Protein AF-A0A7X3PRT2-F1 (afdb_monomer_lite)

Secondary structure (DSSP, 8-state):
-HHHHHHHHHHHHHGGG-S-EEHHHHHHHHHT-SSHHHHHHHHHHHGGGEE--SHHHHHHHHHT-SSHHHHHHHHHHHGGG-S-EEHHHHHHHHHT-SSHHHHHHHHHHHTTTEE--SHHHHHHHHHT-SSHHHHHHHHHHHGGGGGGSPPB-HHHHHHHHHT-SSHHHHHHHHHHHGGGB-S---HHHHHHHHHT-SSHHHHHHHHHHTHHHHHTS-HHHHHHHGGG--SHHHHHHHHHHHH-

Structure (mmCIF, N/CA/C/O backbone):
data_AF-A0A7X3PRT2-F1
#
_entry.id   AF-A0A7X3PRT2-F1
#
loop_
_atom_site.group_PDB
_atom_site.id
_atom_site.type_symbol
_atom_site.label_atom_id
_atom_site.label_alt_id
_atom_site.label_comp_id
_atom_site.label_asym_id
_atom_site.label_entity_id
_atom_site.label_seq_id
_atom_site.pdbx_PDB_ins_code
_atom_site.Cartn_x
_atom_site.Cartn_y
_atom_site.Cartn_z
_atom_site.occupancy
_atom_site.B_iso_or_equiv
_atom_site.auth_seq_id
_atom_site.auth_comp_id
_atom_site.auth_asym_id
_atom_site.auth_atom_id
_atom_site.pdbx_PDB_model_num
ATOM 1 N N . ASN A 1 1 ? 21.673 16.226 -26.351 1.00 51.47 1 ASN A N 1
ATOM 2 C CA . ASN A 1 1 ? 20.705 15.874 -27.421 1.00 51.47 1 ASN A CA 1
ATOM 3 C C . ASN A 1 1 ? 21.294 15.160 -28.640 1.00 51.47 1 ASN A C 1
ATOM 5 O O . ASN A 1 1 ? 20.625 14.262 -29.137 1.00 51.47 1 ASN A O 1
ATOM 9 N N . SER A 1 2 ? 22.502 15.475 -29.135 1.00 60.09 2 SER A N 1
ATOM 10 C CA . SER A 1 2 ? 23.104 14.721 -30.260 1.00 60.09 2 SER A CA 1
ATOM 11 C C . SER A 1 2 ? 23.666 13.345 -29.866 1.00 60.09 2 SER A C 1
ATOM 13 O O . SER A 1 2 ? 23.636 12.426 -30.678 1.00 60.09 2 SER A O 1
ATOM 15 N N . SER A 1 3 ? 24.131 13.179 -28.622 1.00 72.56 3 SER A N 1
ATOM 16 C CA . SER A 1 3 ? 24.695 11.919 -28.111 1.00 72.56 3 SER A CA 1
ATOM 17 C C . SER A 1 3 ? 23.651 10.812 -27.964 1.00 72.56 3 SER A C 1
ATOM 19 O O . SER A 1 3 ? 23.866 9.696 -28.425 1.00 72.56 3 SER A O 1
ATOM 21 N N . ASP A 1 4 ? 22.508 11.128 -27.356 1.00 83.44 4 ASP A N 1
ATOM 22 C CA . ASP A 1 4 ? 21.491 10.128 -27.009 1.00 83.44 4 ASP A CA 1
ATOM 23 C C . ASP A 1 4 ? 20.780 9.621 -28.265 1.00 83.44 4 ASP A C 1
ATOM 25 O O . ASP A 1 4 ? 20.596 8.420 -28.423 1.00 83.44 4 ASP A O 1
ATOM 29 N N . SER A 1 5 ? 20.506 10.520 -29.215 1.00 86.19 5 SER A N 1
ATOM 30 C CA . SER A 1 5 ? 19.930 10.170 -30.520 1.00 86.19 5 SER A CA 1
ATOM 31 C C . SER A 1 5 ? 20.842 9.229 -31.320 1.00 86.19 5 SER A C 1
ATOM 33 O O . SER A 1 5 ? 20.369 8.269 -31.919 1.00 86.19 5 SER A O 1
ATOM 35 N N . GLY A 1 6 ? 22.160 9.473 -31.312 1.00 88.31 6 GLY A N 1
ATOM 36 C CA . GLY A 1 6 ? 23.126 8.608 -31.995 1.00 88.31 6 GLY A CA 1
ATOM 37 C C . GLY A 1 6 ? 23.245 7.223 -31.353 1.00 88.31 6 GLY A C 1
ATOM 38 O O . GLY A 1 6 ? 23.297 6.219 -32.061 1.00 88.31 6 GLY A O 1
ATOM 39 N N . ARG A 1 7 ? 23.240 7.152 -30.015 1.00 89.19 7 ARG A N 1
ATOM 40 C CA . ARG A 1 7 ? 23.233 5.873 -29.286 1.00 89.19 7 ARG A CA 1
ATOM 41 C C . ARG A 1 7 ? 21.950 5.091 -29.532 1.00 89.19 7 ARG A C 1
ATOM 43 O O . ARG A 1 7 ? 22.026 3.899 -29.801 1.00 89.19 7 ARG A O 1
ATOM 50 N N . LEU A 1 8 ? 20.798 5.758 -29.498 1.00 92.44 8 LEU A N 1
ATOM 51 C CA . LEU A 1 8 ? 19.512 5.125 -29.771 1.00 92.44 8 LEU A CA 1
ATOM 52 C C . LEU A 1 8 ? 19.478 4.520 -31.179 1.00 92.44 8 LEU A C 1
ATOM 54 O O . LEU A 1 8 ? 19.174 3.341 -31.319 1.00 92.44 8 LEU A O 1
ATOM 58 N N . ALA A 1 9 ? 19.902 5.274 -32.198 1.00 92.69 9 ALA A N 1
ATOM 59 C CA . ALA A 1 9 ? 19.991 4.769 -33.568 1.00 92.69 9 ALA A CA 1
ATOM 60 C C . ALA A 1 9 ? 20.923 3.546 -33.687 1.00 92.69 9 ALA A C 1
ATOM 62 O O . ALA A 1 9 ? 20.655 2.621 -34.452 1.00 92.69 9 ALA A O 1
ATOM 63 N N . MET A 1 10 ? 22.014 3.508 -32.914 1.00 93.12 10 MET A N 1
ATOM 64 C CA . MET A 1 10 ? 22.891 2.336 -32.855 1.00 93.12 10 MET A CA 1
ATOM 65 C C . MET A 1 10 ? 22.175 1.128 -32.235 1.00 93.12 10 MET A C 1
ATOM 67 O O . MET A 1 10 ? 22.251 0.028 -32.784 1.00 93.12 10 MET A O 1
ATOM 71 N N . LEU A 1 11 ? 21.468 1.321 -31.117 1.00 94.00 11 LEU A N 1
ATOM 72 C CA . LEU A 1 11 ? 20.706 0.256 -30.463 1.00 94.00 11 LEU A CA 1
ATOM 73 C C . LEU A 1 11 ? 19.624 -0.302 -31.391 1.00 94.00 11 LEU A C 1
ATOM 75 O O . LEU A 1 11 ? 19.534 -1.516 -31.539 1.00 94.00 11 LEU A O 1
ATOM 79 N N . GLU A 1 12 ? 18.883 0.548 -32.099 1.00 92.75 12 GLU A N 1
ATOM 80 C CA . GLU A 1 12 ? 17.857 0.122 -33.062 1.00 92.75 12 GLU A CA 1
ATOM 81 C C . GLU A 1 12 ? 18.419 -0.782 -34.177 1.00 92.75 12 GLU A C 1
ATOM 83 O O . GLU A 1 12 ? 17.734 -1.686 -34.655 1.00 92.75 12 GLU A O 1
ATOM 88 N N . VAL A 1 13 ? 19.686 -0.596 -34.566 1.00 95.12 13 VAL A N 1
ATOM 89 C CA . VAL A 1 13 ? 20.368 -1.446 -35.560 1.00 95.12 13 VAL A CA 1
ATOM 90 C C . VAL A 1 13 ? 20.919 -2.740 -34.949 1.00 95.12 13 VAL A C 1
ATOM 92 O O . VAL A 1 13 ? 20.974 -3.772 -35.629 1.00 95.12 13 VAL A O 1
ATOM 95 N N . LEU A 1 14 ? 21.380 -2.693 -33.697 1.00 93.62 14 LEU A N 1
ATOM 96 C CA . LEU A 1 14 ? 22.062 -3.809 -33.041 1.00 93.62 14 LEU A CA 1
ATOM 97 C C . LEU A 1 14 ? 21.095 -4.770 -32.349 1.00 93.62 14 LEU A C 1
ATOM 99 O O . LEU A 1 14 ? 21.227 -5.977 -32.542 1.00 93.62 14 LEU A O 1
ATOM 103 N N . VAL A 1 15 ? 20.113 -4.265 -31.598 1.00 94.50 15 VAL A N 1
ATOM 104 C CA . VAL A 1 15 ? 19.188 -5.072 -30.785 1.00 94.50 15 VAL A CA 1
ATOM 105 C C . VAL A 1 15 ? 18.486 -6.172 -31.593 1.00 94.50 15 VAL A C 1
ATOM 107 O O . VAL A 1 15 ? 18.480 -7.313 -31.127 1.00 94.50 15 VAL A O 1
ATOM 110 N N . PRO A 1 16 ? 17.990 -5.942 -32.829 1.00 94.56 16 PRO A N 1
ATOM 111 C CA . PRO A 1 16 ? 17.370 -7.009 -33.620 1.00 94.56 16 PRO A CA 1
ATOM 112 C C . PRO A 1 16 ? 18.299 -8.196 -33.921 1.00 94.56 16 PRO A C 1
ATOM 114 O O . PRO A 1 16 ? 17.820 -9.293 -34.202 1.00 94.56 16 PRO A O 1
ATOM 117 N N . LYS A 1 17 ? 19.621 -7.989 -33.868 1.00 95.12 17 LYS A N 1
ATOM 118 C CA . LYS A 1 17 ? 20.651 -9.009 -34.121 1.00 95.12 17 LYS A CA 1
ATOM 119 C C . LYS A 1 17 ? 21.118 -9.713 -32.846 1.00 95.12 17 LYS A C 1
ATOM 121 O O . LYS A 1 17 ? 21.846 -10.699 -32.941 1.00 95.12 17 LYS A O 1
ATOM 126 N N . LEU A 1 18 ? 20.738 -9.211 -31.671 1.00 92.88 18 LEU A N 1
ATOM 127 C CA . LEU A 1 18 ? 21.101 -9.804 -30.390 1.00 92.88 18 LEU A CA 1
ATOM 128 C C . LEU A 1 18 ? 20.153 -10.953 -30.036 1.00 92.88 18 LEU A C 1
ATOM 130 O O . LEU A 1 18 ? 18.965 -10.952 -30.374 1.00 92.88 18 LEU A O 1
ATOM 134 N N . TYR A 1 19 ? 20.695 -11.950 -29.340 1.00 91.81 19 TYR A N 1
ATOM 135 C CA . TYR A 1 19 ? 19.899 -13.036 -28.775 1.00 91.81 19 TYR A CA 1
ATOM 136 C C . TYR A 1 19 ? 19.195 -12.589 -27.487 1.00 91.81 19 TYR A C 1
ATOM 138 O O . TYR A 1 19 ? 17.986 -12.762 -27.371 1.00 91.81 19 TYR A O 1
ATOM 146 N N . ARG A 1 20 ? 19.949 -11.975 -26.565 1.00 93.75 20 ARG A N 1
ATOM 147 C CA . ARG A 1 20 ? 19.519 -11.545 -25.227 1.00 93.75 20 ARG A CA 1
ATOM 148 C C . ARG A 1 20 ? 20.357 -10.348 -24.762 1.00 93.75 20 ARG A C 1
ATOM 150 O O . ARG A 1 20 ? 21.508 -10.216 -25.183 1.00 93.75 20 ARG A O 1
ATOM 157 N N . ILE A 1 21 ? 19.791 -9.526 -23.882 1.00 93.31 21 ILE A N 1
ATOM 158 C CA . ILE A 1 21 ? 20.445 -8.448 -23.134 1.00 93.31 21 ILE A CA 1
ATOM 159 C C . ILE A 1 21 ? 20.130 -8.657 -21.650 1.00 93.31 21 ILE A C 1
ATOM 161 O O . ILE A 1 21 ? 18.966 -8.760 -21.273 1.00 93.31 21 ILE A O 1
ATOM 165 N N . GLU A 1 22 ? 21.164 -8.771 -20.818 1.00 91.44 22 GLU A N 1
ATOM 166 C CA . GLU A 1 22 ? 21.003 -8.872 -19.360 1.00 91.44 22 GLU A CA 1
ATOM 167 C C . GLU A 1 22 ? 20.585 -7.520 -18.763 1.00 91.44 22 GLU A C 1
ATOM 169 O O . GLU A 1 22 ? 20.978 -6.472 -19.285 1.00 91.44 22 GLU A O 1
ATOM 174 N N . GLY A 1 23 ? 19.824 -7.535 -17.662 1.00 90.31 23 GLY A N 1
ATOM 175 C CA . GLY A 1 23 ? 19.376 -6.318 -16.975 1.00 90.31 23 GLY A CA 1
ATOM 176 C C . GLY A 1 23 ? 20.524 -5.381 -16.586 1.00 90.31 23 GLY A C 1
ATOM 177 O O . GLY A 1 23 ? 20.438 -4.177 -16.816 1.00 90.31 23 GLY A O 1
ATOM 178 N N . SER A 1 24 ? 21.649 -5.932 -16.120 1.00 91.69 24 SER A N 1
ATOM 179 C CA . SER A 1 24 ? 22.875 -5.177 -15.811 1.00 91.69 24 SER A CA 1
ATOM 180 C C . SER A 1 24 ? 23.439 -4.414 -17.017 1.00 91.69 24 SER A C 1
ATOM 182 O O . SER A 1 24 ? 23.803 -3.248 -16.902 1.00 91.69 24 SER A O 1
ATOM 184 N N . VAL A 1 25 ? 23.450 -5.031 -18.201 1.00 92.88 25 VAL A N 1
ATOM 185 C CA . VAL A 1 25 ? 23.912 -4.383 -19.441 1.00 92.88 25 VAL A CA 1
ATOM 186 C C . VAL A 1 25 ? 22.935 -3.291 -19.876 1.00 92.88 25 VAL A C 1
ATOM 188 O O . VAL A 1 25 ? 23.352 -2.232 -20.346 1.00 92.88 25 VAL A O 1
ATOM 191 N N . ALA A 1 26 ? 21.629 -3.522 -19.723 1.00 93.31 26 ALA A N 1
ATOM 192 C CA . ALA A 1 26 ? 20.626 -2.498 -20.001 1.00 93.31 26 ALA A CA 1
ATOM 193 C C . ALA A 1 26 ? 20.779 -1.288 -19.064 1.00 93.31 26 ALA A C 1
ATOM 195 O O . ALA A 1 26 ? 20.714 -0.151 -19.533 1.00 93.31 26 ALA A O 1
ATOM 196 N N . LEU A 1 27 ? 21.050 -1.532 -17.779 1.00 94.25 27 LEU A N 1
ATOM 197 C CA . LEU A 1 27 ? 21.320 -0.501 -16.781 1.00 94.25 27 LEU A CA 1
ATOM 198 C C . LEU A 1 27 ? 22.519 0.366 -17.185 1.00 94.25 27 LEU A C 1
ATOM 200 O O . LEU A 1 27 ? 22.366 1.578 -17.335 1.00 94.25 27 LEU A O 1
ATOM 204 N N . GLU A 1 28 ? 23.664 -0.258 -17.477 1.00 93.00 28 GLU A N 1
ATOM 205 C CA . GLU A 1 28 ? 24.873 0.445 -17.929 1.00 93.00 28 GLU A CA 1
ATOM 206 C C . GLU A 1 28 ? 24.609 1.317 -19.167 1.00 93.00 28 GLU A C 1
ATOM 208 O O . GLU A 1 28 ? 25.079 2.453 -19.258 1.00 93.00 28 GLU A O 1
ATOM 213 N N . LEU A 1 29 ? 23.829 0.817 -20.132 1.00 92.38 29 LEU A N 1
ATOM 214 C CA . LEU A 1 29 ? 23.476 1.579 -21.331 1.00 92.38 29 LEU A CA 1
ATOM 215 C C . LEU A 1 29 ? 22.619 2.805 -21.001 1.00 92.38 29 LEU A C 1
ATOM 217 O O . LEU A 1 29 ? 22.877 3.890 -21.535 1.00 92.38 29 LEU A O 1
ATOM 221 N N . MET A 1 30 ? 21.625 2.660 -20.125 1.00 92.69 30 MET A N 1
ATOM 222 C CA . MET A 1 30 ? 20.746 3.762 -19.729 1.00 92.69 30 MET A CA 1
ATOM 223 C C . MET A 1 30 ? 21.481 4.839 -18.928 1.00 92.69 30 MET A C 1
ATOM 225 O O . MET A 1 30 ? 21.221 6.025 -19.135 1.00 92.69 30 MET A O 1
ATOM 229 N N . GLU A 1 31 ? 22.447 4.474 -18.086 1.00 92.25 31 GLU A N 1
ATOM 230 C CA . GLU A 1 31 ? 23.282 5.437 -17.353 1.00 92.25 31 GLU A CA 1
ATOM 231 C C . GLU A 1 31 ? 24.073 6.371 -18.287 1.00 92.25 31 GLU A C 1
ATOM 233 O O . GLU A 1 31 ? 24.439 7.484 -17.907 1.00 92.25 31 GLU A O 1
ATOM 238 N N . THR A 1 32 ? 24.284 5.979 -19.551 1.00 91.12 32 THR A N 1
ATOM 239 C CA . THR A 1 32 ? 24.936 6.844 -20.547 1.00 91.12 32 THR A CA 1
ATOM 240 C C . THR A 1 32 ? 24.042 7.964 -21.094 1.00 91.12 32 THR A C 1
ATOM 242 O O . THR A 1 32 ? 24.557 8.902 -21.723 1.00 91.12 32 THR A O 1
ATOM 245 N N . ALA A 1 33 ? 22.720 7.872 -20.912 1.00 90.38 33 ALA A N 1
ATOM 246 C CA . ALA A 1 33 ? 21.766 8.877 -21.367 1.00 90.38 33 ALA A CA 1
ATOM 247 C C . ALA A 1 33 ? 21.662 10.037 -20.369 1.00 90.38 33 ALA A C 1
ATOM 249 O O . ALA A 1 33 ? 21.625 9.848 -19.154 1.00 90.38 33 ALA A O 1
ATOM 250 N N . GLY A 1 34 ? 21.583 11.265 -20.888 1.00 87.94 34 GLY A N 1
ATOM 251 C CA . GLY A 1 34 ? 21.608 12.472 -20.054 1.00 87.94 34 GLY A CA 1
ATOM 252 C C . GLY A 1 34 ? 20.264 12.837 -19.418 1.00 87.94 34 GLY A C 1
ATOM 253 O O . GLY A 1 34 ? 20.221 13.672 -18.515 1.00 87.94 34 GLY A O 1
ATOM 254 N N . HIS A 1 35 ? 19.165 12.245 -19.891 1.00 91.75 35 HIS A N 1
ATOM 255 C CA . HIS A 1 35 ? 17.804 12.624 -19.512 1.00 91.75 35 HIS A CA 1
ATOM 256 C C . HIS A 1 35 ? 16.875 11.411 -19.419 1.00 91.75 35 HIS A C 1
ATOM 258 O O . HIS A 1 35 ? 17.046 10.442 -20.161 1.00 91.75 35 HIS A O 1
ATOM 264 N N . ASP A 1 36 ? 15.831 11.525 -18.591 1.00 95.12 36 ASP A N 1
ATOM 265 C CA . ASP A 1 36 ? 14.816 10.480 -18.391 1.00 95.12 36 ASP A CA 1
ATOM 266 C C . ASP A 1 36 ? 14.170 10.021 -19.710 1.00 95.12 36 ASP A C 1
ATOM 268 O O . ASP A 1 36 ? 13.962 8.832 -19.935 1.00 95.12 36 ASP A O 1
ATOM 272 N N . SER A 1 37 ? 13.903 10.950 -20.635 1.00 94.38 37 SER A N 1
ATOM 273 C CA . SER A 1 37 ? 13.333 10.621 -21.949 1.00 94.38 37 SER A CA 1
ATOM 274 C C . SER A 1 37 ? 14.292 9.821 -22.836 1.00 94.38 37 SER A C 1
ATOM 276 O O . SER A 1 37 ? 13.846 8.964 -23.598 1.00 94.38 37 SER A O 1
ATOM 278 N N . GLY A 1 38 ? 15.599 10.071 -22.724 1.00 94.69 38 GLY A N 1
ATOM 279 C CA . GLY A 1 38 ? 16.636 9.306 -23.412 1.00 94.69 38 GLY A CA 1
ATOM 280 C C . GLY A 1 38 ? 16.736 7.887 -22.858 1.00 94.69 38 GLY A C 1
ATOM 281 O O . GLY A 1 38 ? 16.712 6.934 -23.635 1.00 94.69 38 GLY A O 1
ATOM 282 N N . ARG A 1 39 ? 16.743 7.744 -21.526 1.00 95.50 39 ARG A N 1
ATOM 283 C CA . ARG A 1 39 ? 16.688 6.441 -20.841 1.00 95.50 39 ARG A CA 1
ATOM 284 C C . ARG A 1 39 ? 15.448 5.646 -21.231 1.00 95.50 39 ARG A C 1
ATOM 286 O O . ARG A 1 39 ? 15.557 4.482 -21.597 1.00 95.50 39 ARG A O 1
ATOM 293 N N . LEU A 1 40 ? 14.290 6.305 -21.289 1.00 95.94 40 LEU A N 1
ATOM 294 C CA . LEU A 1 40 ? 13.041 5.694 -21.743 1.00 95.94 40 LEU A CA 1
ATOM 295 C C . LEU A 1 40 ? 13.070 5.222 -23.188 1.00 95.94 40 LEU A C 1
ATOM 297 O O . LEU A 1 40 ? 12.587 4.128 -23.481 1.00 95.94 40 LEU A O 1
ATOM 301 N N . ALA A 1 41 ? 13.635 6.016 -24.093 1.00 95.38 41 ALA A N 1
ATOM 302 C CA . ALA A 1 41 ? 13.786 5.596 -25.477 1.00 95.38 41 ALA A CA 1
ATOM 303 C C . ALA A 1 41 ? 14.728 4.385 -25.594 1.00 95.38 41 ALA A C 1
ATOM 305 O O . ALA A 1 41 ? 14.416 3.439 -26.314 1.00 95.38 41 ALA A O 1
ATOM 306 N N . MET A 1 42 ? 15.835 4.384 -24.843 1.00 96.00 42 MET A N 1
ATOM 307 C CA . MET A 1 42 ? 16.768 3.257 -24.804 1.00 96.00 42 MET A CA 1
ATOM 308 C C . MET A 1 42 ? 16.112 1.993 -24.253 1.00 96.00 42 MET A C 1
ATOM 310 O O . MET A 1 42 ? 16.184 0.962 -24.914 1.00 96.00 42 MET A O 1
ATOM 314 N N . LEU A 1 43 ? 15.415 2.064 -23.114 1.00 96.12 43 LEU A N 1
ATOM 315 C CA . LEU A 1 43 ? 14.718 0.908 -22.550 1.00 96.12 43 LEU A CA 1
ATOM 316 C C . LEU A 1 43 ? 13.750 0.294 -23.563 1.00 96.12 43 LEU A C 1
ATOM 318 O O . LEU A 1 43 ? 13.784 -0.909 -23.794 1.00 96.12 43 LEU A O 1
ATOM 322 N N . LYS A 1 44 ? 12.927 1.120 -24.221 1.00 95.69 44 LYS A N 1
ATOM 323 C CA . LYS A 1 44 ? 11.982 0.651 -25.246 1.00 95.69 44 LYS A CA 1
ATOM 324 C C . LYS A 1 44 ? 12.680 -0.043 -26.414 1.00 95.69 44 LYS A C 1
ATOM 326 O O . LYS A 1 44 ? 12.155 -1.025 -26.931 1.00 95.69 44 LYS A O 1
ATOM 331 N N . ALA A 1 45 ? 13.848 0.449 -26.824 1.00 95.88 45 ALA A N 1
ATOM 332 C CA . ALA A 1 45 ? 14.642 -0.193 -27.865 1.00 95.88 45 ALA A CA 1
ATOM 333 C C . ALA A 1 45 ? 15.228 -1.538 -27.402 1.00 95.88 45 ALA A C 1
ATOM 335 O O . ALA A 1 45 ? 15.330 -2.453 -28.212 1.00 95.88 45 ALA A O 1
ATOM 336 N N . LEU A 1 46 ? 15.598 -1.665 -26.123 1.00 95.31 46 LEU A N 1
ATOM 337 C CA . LEU A 1 46 ? 16.193 -2.871 -25.534 1.00 95.31 46 LEU A CA 1
ATOM 338 C C . LEU A 1 46 ? 15.153 -3.941 -25.167 1.00 95.31 46 LEU A C 1
ATOM 340 O O . LEU A 1 46 ? 15.470 -5.129 -25.234 1.00 95.31 46 LEU A O 1
ATOM 344 N N . LEU A 1 47 ? 13.925 -3.530 -24.829 1.00 94.50 47 LEU A N 1
ATOM 345 C CA . LEU A 1 47 ? 12.846 -4.374 -24.302 1.00 94.50 47 LEU A CA 1
ATOM 346 C C . LEU A 1 47 ? 12.647 -5.700 -25.061 1.00 94.50 47 LEU A C 1
ATOM 348 O O . LEU A 1 47 ? 12.597 -6.730 -24.401 1.00 94.50 47 LEU A O 1
ATOM 352 N N . PRO A 1 48 ? 12.649 -5.756 -26.414 1.00 94.06 48 PRO A N 1
ATOM 353 C CA . PRO A 1 48 ? 12.414 -7.010 -27.142 1.00 94.06 48 PRO A CA 1
ATOM 354 C C . PRO A 1 48 ? 13.460 -8.110 -26.907 1.00 94.06 48 PRO A C 1
ATOM 356 O O . PRO A 1 48 ? 13.272 -9.241 -27.358 1.00 94.06 48 PRO A O 1
ATOM 359 N N . LYS A 1 49 ? 14.605 -7.764 -26.311 1.00 95.12 49 LYS A N 1
ATOM 360 C CA . LYS A 1 49 ? 15.712 -8.676 -25.995 1.00 95.12 49 LYS A CA 1
ATOM 361 C C . LYS A 1 49 ? 16.096 -8.639 -24.520 1.00 95.12 49 LYS A C 1
ATOM 363 O O . LYS A 1 49 ? 17.050 -9.325 -24.153 1.00 95.12 49 LYS A O 1
ATOM 368 N N . LEU A 1 50 ? 15.417 -7.824 -23.716 1.00 93.38 50 LEU A N 1
ATOM 369 C CA . LEU A 1 50 ? 15.706 -7.662 -22.302 1.00 93.38 50 LEU A CA 1
ATOM 370 C C . LEU A 1 50 ? 15.284 -8.925 -21.555 1.00 93.38 50 LEU A C 1
ATOM 372 O O . LEU A 1 50 ? 14.200 -9.453 -21.774 1.00 93.38 50 LEU A O 1
ATOM 376 N N . ASP A 1 51 ? 16.152 -9.404 -20.679 1.0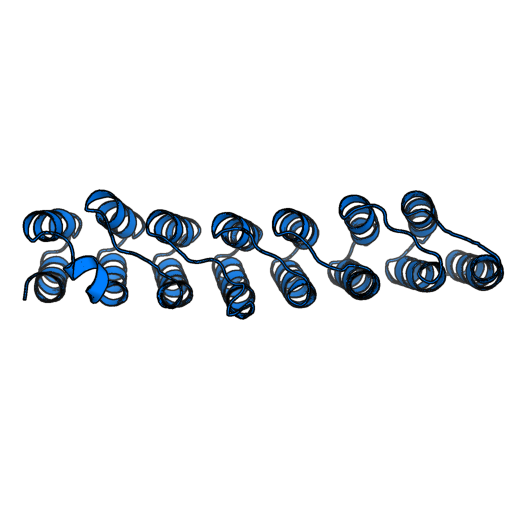0 90.25 51 ASP A N 1
ATOM 377 C CA . ASP A 1 51 ? 15.876 -10.550 -19.826 1.00 90.25 51 ASP A CA 1
ATOM 378 C C . ASP A 1 51 ? 16.197 -10.159 -18.386 1.00 90.25 51 ASP A C 1
ATOM 380 O O . ASP A 1 51 ? 17.371 -10.110 -17.993 1.00 90.25 51 ASP A O 1
ATOM 384 N N . LEU A 1 52 ? 15.123 -9.818 -17.669 1.00 84.88 52 LEU A N 1
ATOM 385 C CA . LEU A 1 52 ? 15.112 -9.446 -16.259 1.00 84.88 52 LEU A CA 1
ATOM 386 C C . LEU A 1 52 ? 15.090 -10.706 -15.401 1.00 84.88 52 LEU A C 1
ATOM 388 O O . LEU A 1 52 ? 14.207 -11.552 -15.552 1.00 84.88 52 LEU A O 1
ATOM 392 N N . ARG A 1 53 ? 16.062 -10.831 -14.499 1.00 76.31 53 ARG A N 1
ATOM 393 C CA . ARG A 1 53 ? 16.209 -12.024 -13.654 1.00 76.31 53 ARG A CA 1
ATOM 394 C C . ARG A 1 53 ? 15.426 -11.942 -12.352 1.00 76.31 53 ARG A C 1
ATOM 396 O O . ARG A 1 53 ? 15.028 -12.982 -11.829 1.00 76.31 53 ARG A O 1
ATOM 403 N N . ASP A 1 54 ? 15.217 -10.735 -11.838 1.00 74.31 54 ASP A N 1
ATOM 404 C CA . ASP A 1 54 ? 14.541 -10.487 -10.570 1.00 74.31 54 ASP A CA 1
ATOM 405 C C . ASP A 1 54 ? 13.949 -9.065 -10.494 1.00 74.31 54 ASP A C 1
ATOM 407 O O . ASP A 1 54 ? 14.090 -8.240 -11.402 1.00 74.31 54 ASP A O 1
ATOM 411 N N . ALA A 1 55 ? 13.230 -8.795 -9.401 1.00 78.25 55 ALA A N 1
ATOM 412 C CA . ALA A 1 55 ? 12.626 -7.494 -9.131 1.00 78.25 55 ALA A CA 1
ATOM 413 C C . ALA A 1 55 ? 13.661 -6.407 -8.774 1.00 78.25 55 ALA A C 1
ATOM 415 O O . ALA A 1 55 ? 13.364 -5.225 -8.942 1.00 78.25 55 ALA A O 1
ATOM 416 N N . ASP A 1 56 ? 14.860 -6.777 -8.311 1.00 85.44 56 ASP A N 1
ATOM 417 C CA . ASP A 1 56 ? 15.911 -5.817 -7.959 1.00 85.44 56 ASP A CA 1
ATOM 418 C C . ASP A 1 56 ? 16.573 -5.246 -9.233 1.00 85.44 56 ASP A C 1
ATOM 420 O O . ASP A 1 56 ? 16.850 -4.048 -9.298 1.00 85.44 56 ASP A O 1
ATOM 424 N N . GLU A 1 57 ? 16.735 -6.045 -10.296 1.00 87.50 57 GLU A N 1
ATOM 425 C CA . GLU A 1 57 ? 17.134 -5.555 -11.623 1.00 87.50 57 GLU A CA 1
ATOM 426 C C . GLU A 1 57 ? 16.100 -4.563 -12.178 1.00 87.50 57 GLU A C 1
ATOM 428 O O . GLU A 1 57 ? 16.468 -3.503 -12.685 1.00 87.50 57 GLU A O 1
ATOM 433 N N . MET A 1 58 ? 14.802 -4.863 -12.052 1.00 88.62 58 MET A N 1
ATOM 434 C CA . MET A 1 58 ? 13.736 -3.939 -12.462 1.00 88.62 58 MET A CA 1
ATOM 435 C C . MET A 1 58 ? 13.803 -2.624 -11.676 1.00 88.62 58 MET A C 1
ATOM 437 O O . MET A 1 58 ? 13.730 -1.545 -12.269 1.00 88.62 58 MET A O 1
ATOM 441 N N . LEU A 1 59 ? 13.959 -2.714 -10.354 1.00 94.19 59 LEU A N 1
ATOM 442 C CA . LEU A 1 59 ? 14.086 -1.561 -9.471 1.00 94.19 59 LEU A CA 1
ATOM 443 C C . LEU A 1 59 ? 15.257 -0.669 -9.896 1.00 94.19 59 LEU A C 1
ATOM 445 O O . LEU A 1 59 ? 15.063 0.529 -10.096 1.00 94.19 59 LEU A O 1
ATOM 449 N N . ALA A 1 60 ? 16.432 -1.256 -10.139 1.00 94.19 60 ALA A N 1
ATOM 450 C CA . ALA A 1 60 ? 17.612 -0.518 -10.577 1.00 94.19 60 ALA A CA 1
ATOM 451 C C . ALA A 1 60 ? 17.371 0.238 -11.896 1.00 94.19 60 ALA A C 1
ATOM 453 O O . ALA A 1 60 ? 17.775 1.393 -12.031 1.00 94.19 60 ALA A O 1
ATOM 454 N N . LEU A 1 61 ? 16.663 -0.369 -12.860 1.00 95.12 61 LEU A N 1
ATOM 455 C CA . LEU A 1 61 ? 16.292 0.307 -14.109 1.00 95.12 61 LEU A CA 1
ATOM 456 C C . LEU A 1 61 ? 15.364 1.504 -13.854 1.00 95.12 61 LEU A C 1
ATOM 458 O O . LEU A 1 61 ? 15.572 2.570 -14.437 1.00 95.12 61 LEU A O 1
ATOM 462 N N . VAL A 1 62 ? 14.361 1.352 -12.983 1.00 96.69 62 VAL A N 1
ATOM 463 C CA . VAL A 1 62 ? 13.428 2.431 -12.618 1.00 96.69 62 VAL A CA 1
ATOM 464 C C . VAL A 1 62 ? 14.167 3.586 -11.936 1.00 96.69 62 VAL A C 1
ATOM 466 O O . VAL A 1 62 ? 13.962 4.745 -12.305 1.00 96.69 62 VAL A O 1
ATOM 469 N N . GLU A 1 63 ? 15.064 3.283 -10.998 1.00 96.12 63 GLU A N 1
ATOM 470 C CA . GLU A 1 63 ? 15.819 4.263 -10.207 1.00 96.12 63 GLU A CA 1
ATOM 471 C C . GLU A 1 63 ? 16.769 5.141 -11.028 1.00 96.12 63 GLU A C 1
ATOM 473 O O . GLU A 1 63 ? 17.108 6.244 -10.591 1.00 96.12 63 GLU A O 1
ATOM 478 N N . THR A 1 64 ? 17.146 4.720 -12.242 1.00 95.44 64 THR A N 1
ATOM 479 C CA . THR A 1 64 ? 17.976 5.545 -13.137 1.00 95.44 64 THR A CA 1
ATOM 480 C C . THR A 1 64 ? 17.339 6.886 -13.504 1.00 95.44 64 THR A C 1
ATOM 482 O O . THR A 1 64 ? 18.045 7.830 -13.875 1.00 95.44 64 THR A O 1
ATOM 485 N N . ASN A 1 65 ? 16.011 6.992 -13.417 1.00 96.19 65 ASN A N 1
ATOM 486 C CA . ASN A 1 65 ? 15.298 8.235 -13.668 1.00 96.19 65 ASN A CA 1
ATOM 487 C C . ASN A 1 65 ? 15.238 9.112 -12.420 1.00 96.19 65 ASN A C 1
ATOM 489 O O . ASN A 1 65 ? 15.016 8.645 -11.303 1.00 96.19 65 ASN A O 1
ATOM 493 N N . SER A 1 66 ? 15.418 10.417 -12.622 1.00 94.12 66 SER A N 1
ATOM 494 C CA . SER A 1 66 ? 15.461 11.379 -11.519 1.00 94.12 66 SER A CA 1
ATOM 495 C C . SER A 1 66 ? 14.095 11.962 -11.175 1.00 94.12 66 SER A C 1
ATOM 497 O O . SER A 1 66 ? 13.899 12.410 -10.047 1.00 94.12 66 SER A O 1
ATOM 499 N N . SER A 1 67 ? 13.153 11.976 -12.122 1.00 97.38 67 SER A N 1
ATOM 500 C CA . SER A 1 67 ? 11.792 12.462 -11.888 1.00 97.38 67 SER A CA 1
ATOM 501 C C . SER A 1 67 ? 10.812 11.325 -11.600 1.00 97.38 67 SER A C 1
ATOM 503 O O . SER A 1 67 ? 10.892 10.260 -12.210 1.00 97.38 67 SER A O 1
ATOM 505 N N . ASP A 1 68 ? 9.823 11.575 -10.737 1.00 98.06 68 ASP A N 1
ATOM 506 C CA . ASP A 1 68 ? 8.751 10.609 -10.444 1.00 98.06 68 ASP A CA 1
ATOM 507 C C . ASP A 1 68 ? 7.984 10.199 -11.712 1.00 98.06 68 ASP A C 1
ATOM 509 O O . ASP A 1 68 ? 7.639 9.032 -11.880 1.00 98.06 68 ASP A O 1
ATOM 513 N N . SER A 1 69 ? 7.764 11.130 -12.649 1.00 98.00 69 SER A N 1
ATOM 514 C CA . SER A 1 69 ? 7.132 10.826 -13.940 1.00 98.00 69 SER A CA 1
ATOM 515 C C . SER A 1 69 ? 8.022 9.963 -14.836 1.00 98.00 69 SER A C 1
ATOM 517 O O . SER A 1 69 ? 7.519 9.074 -15.520 1.00 98.00 69 SER A O 1
ATOM 519 N N . GLY A 1 70 ? 9.337 10.187 -14.820 1.00 97.69 70 GLY A N 1
ATOM 520 C CA . GLY A 1 70 ? 10.305 9.332 -15.496 1.00 97.69 70 GLY A CA 1
ATOM 521 C C . GLY A 1 70 ? 10.329 7.922 -14.908 1.00 97.69 70 GLY A C 1
ATOM 522 O O . GLY A 1 70 ? 10.294 6.949 -15.661 1.00 97.69 70 GLY A O 1
ATOM 523 N N . ARG A 1 71 ? 10.359 7.793 -13.578 1.00 98.19 71 ARG A N 1
ATOM 524 C CA . ARG A 1 71 ? 10.327 6.496 -12.882 1.00 98.19 71 ARG A CA 1
ATOM 525 C C . ARG A 1 71 ? 9.034 5.736 -13.171 1.00 98.19 71 ARG A C 1
ATOM 527 O O . ARG A 1 71 ? 9.083 4.571 -13.551 1.00 98.19 71 ARG A O 1
ATOM 534 N N . LEU A 1 72 ? 7.887 6.415 -13.100 1.00 98.38 72 LEU A N 1
ATOM 535 C CA . LEU A 1 72 ? 6.597 5.830 -13.466 1.00 98.38 72 LEU A CA 1
ATOM 536 C C . LEU A 1 72 ? 6.590 5.336 -14.920 1.00 98.38 72 LEU A C 1
ATOM 538 O O . LEU A 1 72 ? 6.167 4.216 -15.180 1.00 98.38 72 LEU A O 1
ATOM 542 N N . ALA A 1 73 ? 7.124 6.121 -15.860 1.00 98.12 73 ALA A N 1
ATOM 543 C CA . ALA A 1 73 ? 7.193 5.713 -17.262 1.00 98.12 73 ALA A CA 1
ATOM 544 C C . ALA A 1 73 ? 8.116 4.500 -17.500 1.00 98.12 73 ALA A C 1
ATOM 546 O O . ALA A 1 73 ? 7.858 3.721 -18.417 1.00 98.12 73 ALA A O 1
ATOM 547 N N . MET A 1 74 ? 9.183 4.323 -16.706 1.00 97.31 74 MET A N 1
ATOM 548 C CA . MET A 1 74 ? 9.986 3.085 -16.708 1.00 97.31 74 MET A CA 1
ATOM 549 C C . MET A 1 74 ? 9.162 1.906 -16.225 1.00 97.31 74 MET A C 1
ATOM 551 O O . MET A 1 74 ? 9.080 0.893 -16.917 1.00 97.31 74 MET A O 1
ATOM 555 N N . LEU A 1 75 ? 8.525 2.066 -15.066 1.00 96.69 75 LEU A N 1
ATOM 556 C CA . LEU A 1 75 ? 7.709 1.032 -14.452 1.00 96.69 75 LEU A CA 1
ATOM 557 C C . LEU A 1 75 ? 6.619 0.549 -15.418 1.00 96.69 75 LEU A C 1
ATOM 559 O O . LEU A 1 75 ? 6.514 -0.645 -15.667 1.00 96.69 75 LEU A O 1
ATOM 563 N N . GLU A 1 76 ? 5.872 1.462 -16.038 1.00 96.50 76 GLU A N 1
ATOM 564 C CA . GLU A 1 76 ? 4.812 1.134 -17.002 1.00 96.50 76 GLU A CA 1
ATOM 565 C C . GLU A 1 76 ? 5.311 0.360 -18.232 1.00 96.50 76 GLU A C 1
ATOM 567 O O . GLU A 1 76 ? 4.579 -0.470 -18.768 1.00 96.50 76 GLU A O 1
ATOM 572 N N . VAL A 1 77 ? 6.548 0.603 -18.680 1.00 96.69 77 VAL A N 1
ATOM 573 C CA . VAL A 1 77 ? 7.160 -0.144 -19.793 1.00 96.69 77 VAL A CA 1
ATOM 574 C C . VAL A 1 77 ? 7.607 -1.541 -19.365 1.00 96.69 77 VAL A C 1
ATOM 576 O O . VAL A 1 77 ? 7.553 -2.457 -20.178 1.00 96.69 77 VAL A O 1
ATOM 579 N N . LEU A 1 78 ? 8.037 -1.708 -18.114 1.00 94.06 78 LEU A N 1
ATOM 580 C CA . LEU A 1 78 ? 8.540 -2.976 -17.580 1.00 94.06 78 LEU A CA 1
ATOM 581 C C . LEU A 1 78 ? 7.425 -3.892 -17.052 1.00 94.06 78 LEU A C 1
ATOM 583 O O . LEU A 1 78 ? 7.574 -5.109 -17.078 1.00 94.06 78 LEU A O 1
ATOM 587 N N . LEU A 1 79 ? 6.299 -3.335 -16.594 1.00 92.00 79 LEU A N 1
ATOM 588 C CA . LEU A 1 79 ? 5.181 -4.092 -16.018 1.00 92.00 79 LEU A CA 1
ATOM 589 C C . LEU A 1 79 ? 4.641 -5.243 -16.890 1.00 92.00 79 LEU A C 1
ATOM 591 O O . LEU A 1 79 ? 4.295 -6.281 -16.321 1.00 92.00 79 LEU A O 1
ATOM 595 N N . PRO A 1 80 ? 4.539 -5.115 -18.230 1.00 90.88 80 PRO A N 1
ATOM 596 C CA . PRO A 1 80 ? 4.109 -6.218 -19.087 1.00 90.88 80 PRO A CA 1
ATOM 597 C C . PRO A 1 80 ? 5.026 -7.446 -19.041 1.00 90.88 80 PRO A C 1
ATOM 599 O O . PRO A 1 80 ? 4.543 -8.548 -19.289 1.00 90.88 80 PRO A O 1
ATOM 602 N N . GLU A 1 81 ? 6.304 -7.267 -18.698 1.00 86.62 81 GLU A N 1
ATOM 603 C CA . GLU A 1 81 ? 7.308 -8.339 -18.657 1.00 86.62 81 GLU A CA 1
ATOM 604 C C . GLU A 1 81 ? 7.288 -9.130 -17.339 1.00 86.62 81 GLU A C 1
ATOM 606 O O . GLU A 1 81 ? 7.966 -10.148 -17.219 1.00 86.62 81 GLU A O 1
ATOM 611 N N . LEU A 1 82 ? 6.520 -8.680 -16.341 1.00 83.88 82 LEU A N 1
ATOM 612 C CA . LEU A 1 82 ? 6.420 -9.337 -15.040 1.00 83.88 82 LEU A CA 1
ATOM 613 C C . LEU A 1 82 ? 5.104 -10.090 -14.884 1.00 83.88 82 LEU A C 1
ATOM 615 O O . LEU A 1 82 ? 4.026 -9.572 -15.182 1.00 83.88 82 LEU A O 1
ATOM 619 N N . ASP A 1 83 ? 5.173 -11.297 -14.328 1.00 86.88 83 ASP A N 1
ATOM 620 C CA . ASP A 1 83 ? 3.981 -12.075 -13.985 1.00 86.88 83 ASP A CA 1
ATOM 621 C C . ASP A 1 83 ? 3.272 -11.506 -12.753 1.00 86.88 83 ASP A C 1
ATOM 623 O O . ASP A 1 83 ? 2.055 -11.314 -12.776 1.00 86.88 83 ASP A O 1
ATOM 627 N N . ARG A 1 84 ? 4.043 -11.218 -11.697 1.00 90.25 84 ARG A N 1
ATOM 628 C CA . ARG A 1 84 ? 3.576 -10.710 -10.401 1.00 90.25 84 ARG A CA 1
ATOM 629 C C . ARG A 1 84 ? 4.639 -9.836 -9.734 1.00 90.25 84 ARG A C 1
ATOM 631 O O . ARG A 1 84 ? 5.821 -9.961 -10.051 1.00 90.25 84 ARG A O 1
ATOM 638 N N . ILE A 1 85 ? 4.218 -9.014 -8.780 1.00 91.75 85 ILE A N 1
ATOM 639 C CA . ILE A 1 85 ? 5.078 -8.222 -7.899 1.00 91.75 85 ILE A CA 1
ATOM 640 C C . ILE A 1 85 ? 4.615 -8.465 -6.465 1.00 91.75 85 ILE A C 1
ATOM 642 O O . ILE A 1 85 ? 3.489 -8.125 -6.110 1.00 91.75 85 ILE A O 1
ATOM 646 N N . GLU A 1 86 ? 5.490 -9.057 -5.658 1.00 92.88 86 GLU A N 1
ATOM 647 C CA . GLU A 1 86 ? 5.243 -9.271 -4.229 1.00 92.88 86 GLU A CA 1
ATOM 648 C C . GLU A 1 86 ? 5.208 -7.931 -3.477 1.00 92.88 86 GLU A C 1
ATOM 650 O O . GLU A 1 86 ? 5.896 -6.981 -3.870 1.00 92.88 86 GLU A O 1
ATOM 655 N N . GLY A 1 87 ? 4.464 -7.863 -2.367 1.00 94.31 87 GLY A N 1
ATOM 656 C CA . GLY A 1 87 ? 4.296 -6.644 -1.568 1.00 94.31 87 GLY A CA 1
ATOM 657 C C . GLY A 1 87 ? 5.612 -5.946 -1.214 1.00 94.31 87 GLY A C 1
ATOM 658 O O . GLY A 1 87 ? 5.755 -4.747 -1.443 1.00 94.31 87 GLY A O 1
ATOM 659 N N . SER A 1 88 ? 6.628 -6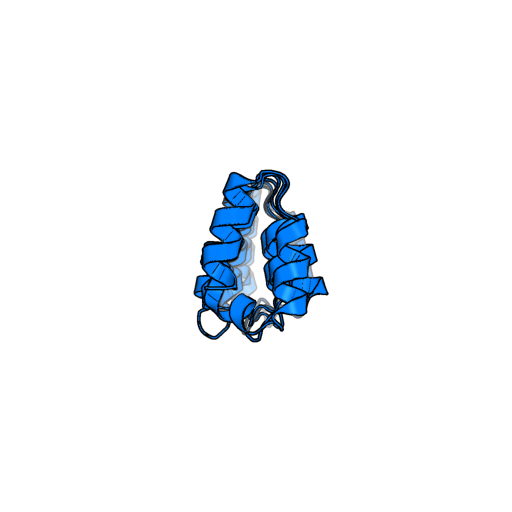.696 -0.777 1.00 94.56 88 SER A N 1
ATOM 660 C CA . SER A 1 88 ? 7.956 -6.129 -0.480 1.00 94.56 88 SER A CA 1
ATOM 661 C C . SER A 1 88 ? 8.646 -5.475 -1.691 1.00 94.56 88 SER A C 1
ATOM 663 O O . SER A 1 88 ? 9.305 -4.444 -1.550 1.00 94.56 88 SER A O 1
ATOM 665 N N . GLY A 1 89 ? 8.472 -6.029 -2.895 1.00 94.75 89 GLY A N 1
ATOM 666 C CA . GLY A 1 89 ? 8.976 -5.436 -4.136 1.00 94.75 89 GLY A CA 1
ATOM 667 C C . GLY A 1 89 ? 8.192 -4.185 -4.535 1.00 94.75 89 GLY A C 1
ATOM 668 O O . GLY A 1 89 ? 8.778 -3.201 -4.986 1.00 94.75 89 GLY A O 1
ATOM 669 N N . ALA A 1 90 ? 6.877 -4.189 -4.309 1.00 95.88 90 ALA A N 1
ATOM 670 C CA . ALA A 1 90 ? 6.031 -3.025 -4.539 1.00 95.88 90 ALA A CA 1
ATOM 671 C C . ALA A 1 90 ? 6.390 -1.858 -3.610 1.00 95.88 90 ALA A C 1
ATOM 673 O O . ALA A 1 90 ? 6.459 -0.728 -4.087 1.00 95.88 90 ALA A O 1
ATOM 674 N N . VAL A 1 91 ? 6.679 -2.124 -2.329 1.00 97.69 91 VAL A N 1
ATOM 675 C CA . VAL A 1 91 ? 7.157 -1.108 -1.375 1.00 97.69 91 VAL A CA 1
ATOM 676 C C . VAL A 1 91 ? 8.425 -0.447 -1.902 1.00 97.69 91 VAL A C 1
ATOM 678 O O . VAL A 1 91 ? 8.422 0.766 -2.097 1.00 97.69 91 VAL A O 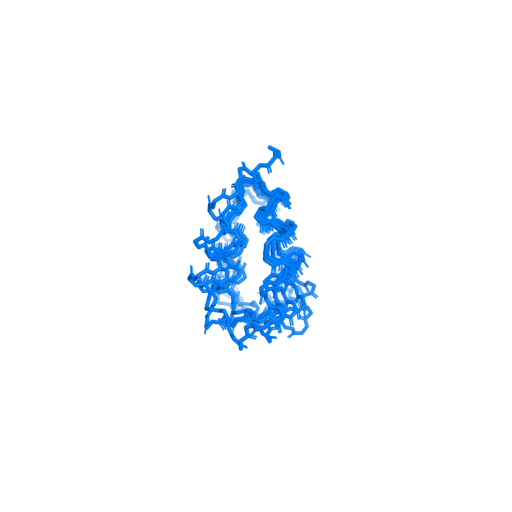1
ATOM 681 N N . LYS A 1 92 ? 9.454 -1.233 -2.255 1.00 97.06 92 LYS A N 1
ATOM 682 C CA . LYS A 1 92 ? 10.707 -0.697 -2.813 1.00 97.06 92 LYS A CA 1
ATOM 683 C C . LYS A 1 92 ? 10.463 0.187 -4.039 1.00 97.06 92 LYS A C 1
ATOM 685 O O . LYS A 1 92 ? 11.001 1.284 -4.124 1.00 97.06 92 LYS A O 1
ATOM 690 N N . LEU A 1 93 ? 9.632 -0.270 -4.983 1.00 96.69 93 LEU A N 1
ATOM 691 C CA . LEU A 1 93 ? 9.310 0.493 -6.194 1.00 96.69 93 LEU A CA 1
ATOM 692 C C . LEU A 1 93 ? 8.592 1.804 -5.868 1.00 96.69 93 LEU A C 1
ATOM 694 O O . LEU A 1 93 ? 8.970 2.846 -6.398 1.00 96.69 93 LEU A O 1
ATOM 698 N N . VAL A 1 94 ? 7.587 1.766 -4.993 1.00 98.06 94 VAL A N 1
ATOM 699 C CA . VAL A 1 94 ? 6.838 2.948 -4.553 1.00 98.06 94 VAL A CA 1
ATOM 700 C C . VAL A 1 94 ? 7.761 3.942 -3.848 1.00 98.06 94 VAL A C 1
ATOM 702 O O . VAL A 1 94 ? 7.726 5.126 -4.174 1.00 98.06 94 VAL A O 1
ATOM 705 N N . GLU A 1 95 ? 8.628 3.483 -2.945 1.00 97.75 95 GLU A N 1
ATOM 706 C CA . GLU A 1 95 ? 9.579 4.320 -2.199 1.00 97.75 95 GLU A CA 1
ATOM 707 C C . GLU A 1 95 ? 10.561 5.083 -3.093 1.00 97.75 95 GLU A C 1
ATOM 709 O O . GLU A 1 95 ? 11.059 6.137 -2.691 1.00 97.75 95 GLU A O 1
ATOM 714 N N . THR A 1 96 ? 10.795 4.620 -4.327 1.00 97.19 96 THR A N 1
ATOM 715 C CA . THR A 1 96 ? 11.618 5.376 -5.279 1.00 97.19 96 THR A CA 1
ATOM 716 C C . THR A 1 96 ? 11.018 6.740 -5.613 1.00 97.19 96 THR A C 1
ATOM 718 O O . THR A 1 96 ? 11.766 7.655 -5.951 1.00 97.19 96 THR A O 1
ATOM 721 N N . ALA A 1 97 ? 9.696 6.930 -5.529 1.00 97.62 97 ALA A N 1
ATOM 722 C CA . ALA A 1 97 ? 9.079 8.230 -5.772 1.00 97.62 97 ALA A CA 1
ATOM 723 C C . ALA A 1 97 ? 9.344 9.215 -4.626 1.00 97.62 97 ALA A C 1
ATOM 725 O O . ALA A 1 97 ? 9.215 8.905 -3.443 1.00 97.62 97 ALA A O 1
ATOM 726 N N . SER A 1 98 ? 9.655 10.458 -4.984 1.00 96.31 98 SER A N 1
ATOM 727 C CA . SER A 1 98 ? 9.981 11.512 -4.024 1.00 96.31 98 SER A CA 1
ATOM 728 C C . SER A 1 98 ? 8.745 12.089 -3.335 1.00 96.31 98 SER A C 1
ATOM 730 O O . SER A 1 98 ? 8.801 12.409 -2.145 1.00 96.31 98 SER A O 1
ATO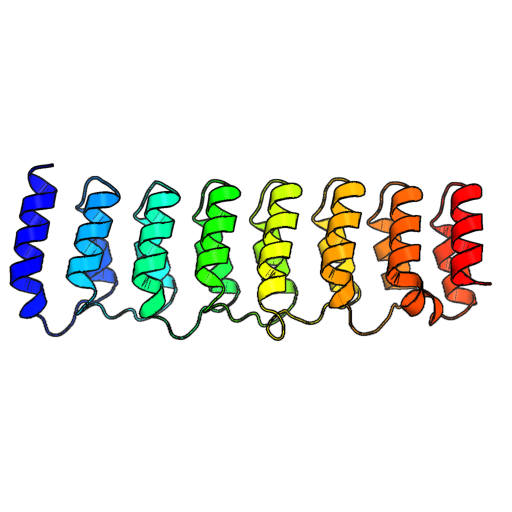M 732 N N . PHE A 1 99 ? 7.623 12.201 -4.048 1.00 97.44 99 PHE A N 1
ATOM 733 C CA . PHE A 1 99 ? 6.391 12.785 -3.517 1.00 97.44 99 PHE A CA 1
ATOM 734 C C . PHE A 1 99 ? 5.289 11.742 -3.329 1.00 97.44 99 PHE A C 1
ATOM 736 O O . PHE A 1 99 ? 5.191 10.792 -4.104 1.00 97.44 99 PHE A O 1
ATOM 743 N N . ASP A 1 100 ? 4.391 11.981 -2.364 1.00 98.25 100 ASP A N 1
ATOM 744 C CA . ASP A 1 100 ? 3.195 11.149 -2.141 1.00 98.25 100 ASP A CA 1
ATOM 745 C C . ASP A 1 100 ? 2.402 10.963 -3.447 1.00 98.25 100 ASP A C 1
ATOM 747 O O . ASP A 1 100 ? 2.018 9.856 -3.798 1.00 98.25 100 ASP A O 1
ATOM 751 N N . SER A 1 101 ? 2.228 12.013 -4.258 1.00 97.94 101 SER A N 1
ATOM 752 C CA . SER A 1 101 ? 1.535 11.897 -5.551 1.00 97.94 101 SER A CA 1
ATOM 753 C C . SER A 1 101 ? 2.218 10.934 -6.533 1.00 97.94 101 SER A C 1
ATOM 755 O O . SER A 1 101 ? 1.520 10.234 -7.269 1.00 97.94 101 SER A O 1
ATOM 757 N N . GLY A 1 102 ? 3.553 10.877 -6.530 1.00 98.25 102 GLY A N 1
ATOM 758 C CA . GLY A 1 102 ? 4.343 9.917 -7.299 1.00 98.25 102 GLY A CA 1
ATOM 759 C C . GLY A 1 102 ? 4.183 8.496 -6.760 1.00 98.25 102 GLY A C 1
ATOM 760 O O . GLY A 1 102 ? 3.871 7.590 -7.531 1.00 98.25 102 GLY A O 1
ATOM 761 N N . ARG A 1 103 ? 4.270 8.322 -5.435 1.00 98.69 103 ARG A N 1
ATOM 762 C CA . ARG A 1 103 ? 4.037 7.041 -4.742 1.00 98.69 103 ARG A CA 1
ATOM 763 C C . ARG A 1 103 ? 2.658 6.461 -5.055 1.00 98.69 103 ARG A C 1
ATOM 765 O O . ARG A 1 103 ? 2.534 5.302 -5.448 1.00 98.69 103 ARG A O 1
ATOM 772 N N . LEU A 1 104 ? 1.616 7.290 -4.973 1.00 98.56 104 LEU A N 1
ATOM 773 C CA . LEU A 1 104 ? 0.245 6.906 -5.317 1.00 98.56 104 LEU A CA 1
ATOM 774 C C . LEU A 1 104 ? 0.101 6.534 -6.801 1.00 98.56 104 LEU A C 1
ATOM 776 O O . LEU A 1 104 ? -0.688 5.651 -7.138 1.00 98.56 104 LEU A O 1
ATOM 780 N N . ALA A 1 105 ? 0.809 7.218 -7.704 1.00 98.50 105 ALA A N 1
ATOM 781 C CA . ALA A 1 105 ? 0.790 6.887 -9.127 1.00 98.50 105 ALA A CA 1
ATOM 782 C C . ALA A 1 105 ? 1.480 5.543 -9.404 1.00 98.50 105 ALA A C 1
ATOM 784 O O . ALA A 1 105 ? 0.951 4.741 -10.172 1.00 98.50 105 ALA A O 1
ATOM 785 N N . MET A 1 106 ? 2.594 5.264 -8.720 1.00 98.38 106 MET A N 1
ATOM 786 C CA . MET A 1 106 ? 3.284 3.977 -8.795 1.00 98.38 106 MET A CA 1
ATOM 787 C C . MET A 1 106 ? 2.404 2.832 -8.296 1.00 98.38 106 MET A C 1
ATOM 789 O O . MET A 1 106 ? 2.209 1.877 -9.043 1.00 98.38 106 MET A O 1
ATOM 793 N N . LEU A 1 107 ? 1.780 2.940 -7.113 1.00 98.25 107 LEU A N 1
ATOM 794 C CA . LEU A 1 107 ? 0.891 1.872 -6.633 1.00 98.25 107 LEU A CA 1
ATOM 795 C C . LEU A 1 107 ? -0.268 1.617 -7.609 1.00 98.25 107 LEU A C 1
ATOM 797 O O . LEU A 1 107 ? -0.593 0.467 -7.894 1.00 98.25 107 LEU A O 1
ATOM 801 N N . LYS A 1 108 ? -0.869 2.671 -8.179 1.00 97.94 108 LYS A N 1
ATOM 802 C CA . LYS A 1 108 ? -1.935 2.516 -9.187 1.00 97.94 108 LYS A CA 1
ATOM 803 C C . LYS A 1 108 ? -1.477 1.724 -10.409 1.00 97.94 108 LYS A C 1
ATOM 805 O O . LYS A 1 108 ? -2.260 0.925 -10.913 1.00 97.94 108 LYS A O 1
ATOM 810 N N . ALA A 1 109 ? -0.252 1.951 -10.882 1.00 97.31 109 ALA A N 1
ATOM 811 C CA . ALA A 1 109 ? 0.313 1.190 -11.991 1.00 97.31 109 ALA A CA 1
ATOM 812 C C . ALA A 1 109 ? 0.590 -0.270 -11.596 1.00 97.31 109 ALA A C 1
ATOM 814 O O . ALA A 1 109 ? 0.387 -1.167 -12.409 1.00 97.31 109 ALA A O 1
ATOM 815 N N . LEU A 1 110 ? 0.991 -0.512 -10.344 1.00 96.25 110 LEU A N 1
ATOM 816 C CA . LEU A 1 110 ? 1.300 -1.843 -9.812 1.00 96.25 110 LEU A CA 1
ATOM 817 C C . LEU A 1 110 ? 0.061 -2.714 -9.562 1.00 96.25 110 LEU A C 1
ATOM 819 O O . LEU A 1 110 ? 0.179 -3.934 -9.640 1.00 96.25 110 LEU A O 1
ATOM 823 N N . LEU A 1 111 ? -1.116 -2.123 -9.303 1.00 95.69 111 LEU A N 1
ATOM 824 C CA . LEU A 1 111 ? -2.346 -2.850 -8.939 1.00 95.69 111 LEU A CA 1
ATOM 825 C C . LEU A 1 111 ? -2.634 -4.122 -9.766 1.00 95.69 111 LEU A C 1
ATOM 827 O O . LEU A 1 111 ? -2.969 -5.134 -9.158 1.00 95.69 111 LEU A O 1
ATOM 831 N N . PRO A 1 112 ? -2.505 -4.144 -11.112 1.00 93.56 112 PRO A N 1
ATOM 832 C CA . PRO A 1 112 ? -2.814 -5.337 -11.906 1.00 93.56 112 PRO A CA 1
ATOM 833 C C . PRO A 1 112 ? -1.857 -6.520 -11.693 1.00 93.56 112 PRO A C 1
ATOM 835 O O . PRO A 1 112 ? -2.143 -7.617 -12.167 1.00 93.56 112 PRO A O 1
ATOM 838 N N . LYS A 1 113 ? -0.702 -6.287 -11.062 1.00 92.81 113 LYS A N 1
ATOM 839 C CA . LYS A 1 113 ? 0.375 -7.265 -10.856 1.00 92.81 113 LYS A CA 1
ATOM 840 C C . LYS A 1 113 ? 0.712 -7.477 -9.378 1.00 92.81 113 LYS A C 1
ATOM 842 O O . LYS A 1 113 ? 1.533 -8.339 -9.083 1.00 92.81 113 LYS A O 1
ATOM 847 N N . LEU A 1 114 ? 0.118 -6.695 -8.478 1.00 95.06 114 LEU A N 1
ATOM 848 C CA . LEU A 1 114 ? 0.426 -6.699 -7.053 1.00 95.06 114 LEU A CA 1
ATOM 849 C C . LEU A 1 114 ? -0.171 -7.928 -6.353 1.00 95.06 114 LEU A C 1
ATOM 851 O O . LEU A 1 114 ? -1.367 -8.194 -6.468 1.00 95.06 114 LEU A O 1
ATOM 855 N N . ASP A 1 115 ? 0.677 -8.634 -5.612 1.00 93.44 115 ASP A N 1
ATOM 856 C CA . ASP A 1 115 ? 0.349 -9.811 -4.809 1.00 93.44 115 ASP A CA 1
ATOM 857 C C . ASP A 1 115 ? 0.758 -9.535 -3.352 1.00 93.44 115 ASP A C 1
ATOM 859 O O . ASP A 1 115 ? 1.951 -9.487 -3.036 1.00 93.44 115 ASP A O 1
ATOM 863 N N . LEU A 1 116 ? -0.232 -9.263 -2.494 1.00 95.12 116 LEU A N 1
ATOM 864 C CA . LEU A 1 116 ? -0.039 -8.998 -1.065 1.00 95.12 116 LEU A CA 1
ATOM 865 C C . LEU A 1 116 ? -0.283 -10.274 -0.264 1.00 95.12 116 LEU A C 1
ATOM 867 O O . LEU A 1 116 ? -1.290 -10.953 -0.458 1.00 95.12 116 LEU A O 1
ATOM 871 N N . ARG A 1 117 ? 0.622 -10.579 0.664 1.00 92.94 117 ARG A N 1
ATOM 872 C CA . ARG A 1 117 ? 0.552 -11.788 1.497 1.00 92.94 117 ARG A CA 1
ATOM 873 C C . ARG A 1 117 ? -0.240 -11.580 2.782 1.00 92.94 117 ARG A C 1
ATOM 875 O O . ARG A 1 117 ? -0.876 -12.519 3.257 1.00 92.94 117 ARG A O 1
ATOM 882 N N . ASP A 1 118 ? -0.186 -10.376 3.338 1.00 95.25 118 ASP A N 1
ATOM 883 C CA . ASP A 1 118 ? -0.769 -10.031 4.631 1.00 95.25 118 ASP A CA 1
ATOM 884 C C . ASP A 1 118 ? -1.028 -8.519 4.757 1.00 95.25 118 ASP A C 1
ATOM 886 O O . ASP A 1 118 ? -0.703 -7.720 3.871 1.00 95.25 118 ASP A O 1
ATOM 890 N N . ALA A 1 119 ? -1.684 -8.144 5.857 1.00 96.50 119 ALA A N 1
ATOM 891 C CA . ALA A 1 119 ? -2.010 -6.763 6.184 1.00 96.50 119 ALA A CA 1
ATOM 892 C C . ALA A 1 119 ? -0.760 -5.906 6.445 1.00 96.50 119 ALA A C 1
ATOM 894 O O . ALA A 1 119 ? -0.799 -4.712 6.141 1.00 96.50 119 ALA A O 1
ATOM 895 N N . ASP A 1 120 ? 0.338 -6.506 6.921 1.00 97.62 120 ASP A N 1
ATOM 896 C CA . ASP A 1 120 ? 1.617 -5.830 7.165 1.00 97.62 120 ASP A CA 1
ATOM 897 C C . ASP A 1 120 ? 2.231 -5.310 5.859 1.00 97.62 120 ASP A C 1
ATOM 899 O O . ASP A 1 120 ? 2.723 -4.184 5.808 1.00 97.62 120 ASP A O 1
ATOM 903 N N . GLU A 1 121 ? 2.161 -6.074 4.765 1.00 97.06 121 GLU A N 1
ATOM 904 C CA . GLU A 1 121 ? 2.632 -5.601 3.457 1.00 97.06 121 GLU A CA 1
ATOM 905 C C . GLU A 1 121 ? 1.810 -4.421 2.923 1.00 97.06 121 GLU A C 1
ATOM 907 O O . GLU A 1 121 ? 2.362 -3.486 2.332 1.00 97.06 121 GLU A O 1
ATOM 912 N N . MET A 1 122 ? 0.493 -4.429 3.146 1.00 97.94 122 MET A N 1
ATOM 913 C CA . MET A 1 122 ? -0.350 -3.283 2.804 1.00 97.94 122 MET A CA 1
ATOM 914 C C . MET A 1 122 ? -0.044 -2.077 3.703 1.00 97.94 122 MET A C 1
ATOM 916 O O . MET A 1 122 ? 0.024 -0.946 3.215 1.00 97.94 122 MET A O 1
ATOM 920 N N . LEU A 1 123 ? 0.179 -2.306 4.996 1.00 98.25 123 LEU A N 1
ATOM 921 C CA . LEU A 1 123 ? 0.536 -1.260 5.946 1.00 98.25 123 LEU A CA 1
ATOM 922 C C . LEU A 1 123 ? 1.878 -0.621 5.571 1.00 98.25 123 LEU A C 1
ATOM 924 O O . LEU A 1 123 ? 1.966 0.602 5.508 1.00 98.25 123 LEU A O 1
ATOM 928 N N . ALA A 1 124 ? 2.881 -1.420 5.201 1.00 98.38 124 ALA A N 1
ATOM 929 C CA . ALA A 1 124 ? 4.173 -0.926 4.734 1.00 98.38 124 ALA A CA 1
ATOM 930 C C . ALA A 1 124 ? 4.027 -0.016 3.501 1.00 98.38 124 ALA A C 1
ATOM 932 O O . ALA A 1 124 ? 4.647 1.045 3.434 1.00 98.38 124 ALA A O 1
ATOM 933 N N . LEU A 1 125 ? 3.153 -0.366 2.544 1.00 98.44 125 LEU A N 1
ATOM 934 C CA . LEU A 1 125 ? 2.824 0.514 1.414 1.00 98.44 125 LEU A CA 1
ATOM 935 C C . LEU A 1 125 ? 2.201 1.831 1.883 1.00 98.44 125 LEU A C 1
ATOM 937 O O . LEU A 1 125 ? 2.563 2.893 1.370 1.00 98.44 125 LEU A O 1
ATOM 941 N N . VAL A 1 126 ? 1.276 1.781 2.843 1.00 98.56 126 VAL A N 1
ATOM 942 C CA . VAL A 1 126 ? 0.666 2.977 3.438 1.00 98.56 126 VAL A CA 1
ATOM 943 C C . VAL A 1 126 ? 1.741 3.870 4.053 1.00 98.56 126 VAL A C 1
ATOM 945 O O . VAL A 1 126 ? 1.813 5.047 3.694 1.00 98.56 126 VAL A O 1
ATOM 948 N N . GLU A 1 127 ? 2.620 3.314 4.883 1.00 98.44 127 GLU A N 1
ATOM 949 C CA . GLU A 1 127 ? 3.686 4.025 5.599 1.00 98.44 127 GLU A CA 1
ATOM 950 C C . GLU A 1 127 ? 4.708 4.725 4.694 1.00 98.44 127 GLU A C 1
ATOM 952 O O . GLU A 1 127 ? 5.323 5.703 5.122 1.00 98.44 127 GLU A O 1
ATOM 957 N N . THR A 1 128 ? 4.834 4.329 3.421 1.00 98.31 128 THR A N 1
ATOM 958 C CA . THR A 1 128 ? 5.692 5.049 2.459 1.00 98.31 128 THR A CA 1
ATOM 959 C C . THR A 1 128 ? 5.299 6.524 2.274 1.00 98.31 128 THR A C 1
ATOM 961 O O . THR A 1 128 ? 6.114 7.327 1.812 1.00 98.31 128 THR A O 1
ATOM 964 N N . ASN A 1 129 ? 4.060 6.914 2.606 1.00 98.25 129 ASN A N 1
ATOM 965 C CA . ASN A 1 129 ? 3.588 8.292 2.465 1.00 98.25 129 ASN A CA 1
ATOM 966 C C . ASN A 1 129 ? 3.819 9.117 3.729 1.00 98.25 129 ASN A C 1
ATOM 968 O O . ASN A 1 129 ? 3.482 8.723 4.848 1.00 98.25 129 ASN A O 1
ATOM 972 N N . SER A 1 130 ? 4.309 10.340 3.536 1.00 95.56 130 SER A N 1
ATOM 973 C CA . SER A 1 130 ? 4.658 11.222 4.649 1.00 95.56 130 SER A CA 1
ATOM 974 C C . SER A 1 130 ? 3.447 11.934 5.248 1.00 95.56 130 SER A C 1
ATOM 976 O O . SER A 1 130 ? 3.444 12.226 6.444 1.00 95.56 130 SER A O 1
ATOM 978 N N . SER A 1 131 ? 2.405 12.194 4.454 1.00 97.00 131 SER A N 1
ATOM 979 C CA . SER A 1 131 ? 1.176 12.841 4.925 1.00 97.00 131 SER A CA 1
ATOM 980 C C . SER A 1 131 ? 0.061 11.844 5.244 1.00 97.00 131 SER A C 1
ATOM 982 O O . SER A 1 131 ? -0.098 10.844 4.550 1.00 97.00 131 SER A O 1
ATOM 984 N N . ASP A 1 132 ? -0.765 12.149 6.249 1.00 97.31 132 ASP A N 1
ATOM 985 C CA . ASP A 1 132 ? -1.935 11.337 6.624 1.00 97.31 132 ASP A CA 1
ATOM 986 C C . ASP A 1 132 ? -2.900 11.165 5.440 1.00 97.31 132 ASP A C 1
ATOM 988 O O . ASP A 1 132 ? -3.386 10.068 5.175 1.00 97.31 132 ASP A O 1
ATOM 992 N N . SER A 1 133 ? -3.098 12.225 4.651 1.00 96.56 133 SER A N 1
ATOM 993 C CA . SER A 1 133 ? -3.925 12.176 3.443 1.00 96.56 133 SER A CA 1
ATOM 994 C C . SER A 1 133 ? -3.310 11.315 2.334 1.00 96.56 133 SER A C 1
ATOM 996 O O . SER A 1 133 ? -4.044 10.634 1.616 1.00 96.56 133 SER A O 1
ATOM 998 N N . GLY A 1 134 ? -1.979 11.297 2.210 1.00 98.00 134 GLY A N 1
ATOM 999 C CA . GLY A 1 134 ? -1.244 10.379 1.341 1.00 98.00 134 GLY A CA 1
ATOM 1000 C C . GLY A 1 134 ? -1.388 8.926 1.793 1.00 98.00 134 GLY A C 1
ATOM 1001 O O . GLY A 1 134 ? -1.728 8.071 0.979 1.00 98.00 134 GLY A O 1
ATOM 1002 N N . ARG A 1 135 ? -1.226 8.657 3.094 1.00 98.56 135 ARG A N 1
ATOM 1003 C CA . ARG A 1 135 ? -1.421 7.329 3.702 1.00 98.56 135 ARG A CA 1
ATOM 1004 C C . ARG A 1 135 ? -2.839 6.809 3.464 1.00 98.56 135 ARG A C 1
ATOM 1006 O O . ARG A 1 135 ? -3.016 5.707 2.949 1.00 98.56 135 ARG A O 1
ATOM 1013 N N . LEU A 1 136 ? -3.850 7.636 3.721 1.00 98.31 136 LEU A N 1
ATOM 1014 C CA . LEU A 1 136 ? -5.250 7.293 3.473 1.00 98.31 136 LEU A CA 1
ATOM 1015 C C . LEU A 1 136 ? -5.528 7.050 1.983 1.00 98.31 136 LEU A C 1
ATOM 1017 O O . LEU A 1 136 ? -6.232 6.109 1.616 1.00 98.31 136 LEU A O 1
ATOM 1021 N N . ALA A 1 137 ? -4.979 7.885 1.098 1.00 98.38 137 ALA A N 1
ATOM 1022 C CA . ALA A 1 137 ? -5.116 7.693 -0.342 1.00 98.38 137 ALA A CA 1
ATOM 1023 C C . ALA A 1 137 ? -4.445 6.396 -0.817 1.00 98.38 137 ALA A C 1
ATOM 1025 O O . ALA A 1 137 ? -4.979 5.738 -1.712 1.00 98.38 137 ALA A O 1
ATOM 1026 N N . MET A 1 138 ? -3.314 6.021 -0.216 1.00 98.62 138 MET A N 1
ATOM 1027 C CA . MET A 1 138 ? -2.603 4.779 -0.500 1.00 98.62 138 MET A CA 1
ATOM 1028 C C . MET A 1 138 ? -3.454 3.567 -0.122 1.00 98.62 138 MET A C 1
ATOM 1030 O O . MET A 1 138 ? -3.671 2.685 -0.953 1.00 98.62 138 MET A O 1
ATOM 1034 N N . LEU A 1 139 ? -4.051 3.584 1.070 1.00 98.31 139 LEU A N 1
ATOM 1035 C CA . LEU A 1 139 ? -4.975 2.544 1.518 1.00 98.31 139 LEU A CA 1
ATOM 1036 C C . LEU A 1 139 ? -6.213 2.437 0.617 1.00 98.31 139 LEU A C 1
ATOM 1038 O O . LEU A 1 139 ? -6.563 1.349 0.165 1.00 98.31 139 LEU A O 1
ATOM 1042 N N . LYS A 1 140 ? -6.815 3.575 0.244 1.00 98.12 140 LYS A N 1
ATOM 1043 C CA . LYS A 1 140 ? -7.947 3.635 -0.704 1.00 98.12 140 LYS A CA 1
ATOM 1044 C C . LYS A 1 140 ? -7.603 3.108 -2.103 1.00 98.12 140 LYS A C 1
ATOM 1046 O O . LYS A 1 140 ? -8.505 2.757 -2.866 1.00 98.12 140 LYS A O 1
ATOM 1051 N N . ILE A 1 141 ? -6.328 3.101 -2.493 1.00 98.12 141 ILE A N 1
ATOM 1052 C CA . ILE A 1 141 ? -5.865 2.429 -3.715 1.00 98.12 141 ILE A CA 1
ATOM 1053 C C . ILE A 1 141 ? -5.725 0.929 -3.447 1.00 98.12 141 ILE A C 1
ATOM 1055 O O . ILE A 1 141 ? -6.238 0.151 -4.245 1.00 98.12 141 ILE A O 1
ATOM 1059 N N . GLY A 1 142 ? -5.101 0.543 -2.332 1.00 96.94 142 GLY A N 1
ATOM 1060 C CA . GLY A 1 142 ? -4.897 -0.847 -1.921 1.00 96.94 142 GLY A CA 1
ATOM 1061 C C . GLY A 1 142 ? -6.184 -1.668 -1.864 1.00 96.94 142 GLY A C 1
ATOM 1062 O O . GLY A 1 142 ? -6.258 -2.717 -2.495 1.00 96.94 142 GLY A O 1
ATOM 1063 N N . VAL A 1 143 ? -7.249 -1.155 -1.237 1.00 96.81 143 VAL A N 1
ATOM 1064 C CA . VAL A 1 143 ? -8.552 -1.858 -1.149 1.00 96.81 143 VAL A CA 1
ATOM 1065 C C . VAL A 1 143 ? -9.181 -2.172 -2.516 1.00 96.81 143 VAL A C 1
ATOM 1067 O O . VAL A 1 143 ? -10.050 -3.036 -2.628 1.00 96.81 143 VAL A O 1
ATOM 1070 N N . LYS A 1 144 ? -8.720 -1.534 -3.604 1.00 95.94 144 LYS A N 1
ATOM 1071 C CA . LYS A 1 144 ? -9.158 -1.857 -4.976 1.00 95.94 144 LYS A CA 1
ATOM 1072 C C . LYS A 1 144 ? -8.608 -3.184 -5.497 1.00 95.94 144 LYS A C 1
ATOM 1074 O O . LYS A 1 144 ? -9.061 -3.628 -6.550 1.00 95.94 144 LYS A O 1
ATOM 1079 N N . LEU A 1 145 ? -7.689 -3.826 -4.774 1.00 90.94 145 LEU A N 1
ATOM 1080 C CA . LEU A 1 145 ? -7.317 -5.226 -4.992 1.00 90.94 145 LEU A CA 1
ATOM 1081 C C . LEU A 1 145 ? -8.511 -6.176 -4.782 1.00 90.94 145 LEU A C 1
ATOM 1083 O O . LEU A 1 145 ? -8.507 -7.296 -5.295 1.00 90.94 145 LEU A O 1
ATOM 1087 N N . GLY A 1 146 ? -9.563 -5.726 -4.087 1.00 89.75 146 GLY A N 1
ATOM 1088 C CA . GLY A 1 146 ? -10.778 -6.501 -3.866 1.00 89.75 146 GLY A CA 1
ATOM 1089 C C . GLY A 1 146 ? -10.477 -7.762 -3.062 1.00 89.75 146 GLY A C 1
ATOM 1090 O O . GLY A 1 146 ? -9.921 -7.685 -1.980 1.00 89.75 146 GLY A O 1
ATOM 1091 N N . TRP A 1 147 ? -10.811 -8.925 -3.613 1.00 79.88 147 TRP A N 1
ATOM 1092 C CA . TRP A 1 147 ? -10.521 -10.245 -3.042 1.00 79.88 147 TRP A CA 1
ATOM 1093 C C . TRP A 1 147 ? -9.031 -10.540 -2.787 1.00 79.88 147 TRP A C 1
ATOM 1095 O O . TRP A 1 147 ? -8.739 -11.436 -2.004 1.00 79.88 147 TRP A O 1
ATOM 1105 N N . ASN A 1 148 ? -8.108 -9.795 -3.408 1.00 84.75 148 ASN A N 1
ATOM 1106 C CA . ASN A 1 148 ? -6.670 -9.875 -3.117 1.00 84.75 148 ASN A CA 1
ATOM 1107 C C . ASN A 1 148 ? -6.218 -8.899 -2.013 1.00 84.75 148 ASN A C 1
ATOM 1109 O O . ASN A 1 148 ? -5.033 -8.845 -1.698 1.00 84.75 148 ASN A O 1
ATOM 1113 N N . PHE A 1 149 ? -7.121 -8.084 -1.457 1.00 94.62 149 PHE A N 1
ATOM 1114 C CA . PHE A 1 149 ? -6.811 -7.283 -0.277 1.00 94.62 149 PHE A CA 1
ATOM 1115 C C . PHE A 1 149 ? -6.782 -8.202 0.957 1.00 94.62 149 PHE A C 1
ATOM 1117 O O . PHE A 1 149 ? -7.710 -8.999 1.123 1.00 94.62 149 PHE A O 1
ATOM 1124 N N . PRO A 1 150 ? -5.741 -8.126 1.804 1.00 94.81 150 PRO A N 1
ATOM 1125 C CA . PRO A 1 150 ? -5.599 -9.012 2.954 1.00 94.81 150 PRO A CA 1
ATOM 1126 C C . PRO A 1 150 ? -6.719 -8.795 3.977 1.00 94.81 150 PRO A C 1
ATOM 1128 O O . PRO A 1 150 ? -7.185 -7.672 4.177 1.00 94.81 150 PRO A O 1
ATOM 1131 N N . ALA A 1 151 ? -7.127 -9.874 4.649 1.00 95.06 151 ALA A N 1
ATOM 1132 C CA . ALA A 1 151 ? -7.995 -9.780 5.818 1.00 95.06 151 ALA A CA 1
ATOM 1133 C C . ALA A 1 151 ? -7.304 -8.959 6.915 1.00 95.06 151 ALA A C 1
ATOM 1135 O O . ALA A 1 151 ? -6.106 -9.127 7.153 1.00 95.06 151 ALA A O 1
ATOM 1136 N N . ILE A 1 152 ? -8.067 -8.095 7.578 1.00 96.81 152 ILE A N 1
ATOM 1137 C CA . ILE A 1 152 ? -7.596 -7.216 8.648 1.00 96.81 152 ILE A CA 1
ATOM 1138 C C . ILE A 1 152 ? -8.036 -7.805 9.985 1.00 96.81 152 ILE A C 1
ATOM 1140 O O . ILE A 1 152 ? -9.209 -8.121 10.167 1.00 96.81 152 ILE A O 1
ATOM 1144 N N . ARG A 1 153 ? -7.111 -7.953 10.929 1.00 96.81 153 ARG A N 1
ATOM 1145 C CA . ARG A 1 153 ? -7.387 -8.393 12.302 1.00 96.81 153 ARG A CA 1
ATOM 1146 C C . ARG A 1 153 ? -7.260 -7.244 13.294 1.00 96.81 153 ARG A C 1
ATOM 1148 O O . ARG A 1 153 ? -6.995 -6.100 12.937 1.00 96.81 153 ARG A O 1
ATOM 1155 N N . ASP A 1 154 ? -7.492 -7.553 14.559 1.00 96.50 154 ASP A N 1
ATOM 1156 C CA . ASP A 1 154 ? -7.532 -6.594 15.657 1.00 96.50 154 ASP A CA 1
ATOM 1157 C C . ASP A 1 154 ? -6.199 -5.847 15.836 1.00 96.50 154 ASP A C 1
ATOM 1159 O O . ASP A 1 154 ? -6.199 -4.620 15.943 1.00 96.50 154 ASP A O 1
ATOM 1163 N N . ASP A 1 155 ? -5.065 -6.549 15.786 1.00 96.50 155 ASP A N 1
ATOM 1164 C CA . ASP A 1 155 ? -3.739 -5.914 15.807 1.00 96.50 155 ASP A CA 1
ATOM 1165 C C . ASP A 1 155 ? -3.460 -5.070 14.545 1.00 96.50 155 ASP A C 1
ATOM 1167 O O . ASP A 1 155 ? -2.839 -4.010 14.645 1.00 96.50 155 ASP A O 1
ATOM 1171 N N . ASP A 1 156 ? -3.974 -5.469 13.376 1.00 97.38 156 ASP A N 1
ATOM 1172 C CA . ASP A 1 156 ? -3.821 -4.704 12.132 1.00 97.38 156 ASP A CA 1
ATOM 1173 C C . ASP A 1 156 ? -4.595 -3.379 12.201 1.00 97.38 156 ASP A C 1
ATOM 1175 O O . ASP A 1 156 ? -4.051 -2.330 11.855 1.00 97.38 156 ASP A O 1
ATOM 1179 N N . LEU A 1 157 ? -5.842 -3.393 12.699 1.00 96.12 157 LEU A N 1
ATOM 1180 C CA . LEU A 1 157 ? -6.649 -2.179 12.908 1.00 96.12 157 LEU A CA 1
ATOM 1181 C C . LEU A 1 157 ? -5.914 -1.159 13.778 1.00 96.12 157 LEU A C 1
ATOM 1183 O O . LEU A 1 157 ? -5.889 0.032 13.462 1.00 96.12 157 LEU A O 1
ATOM 1187 N N . ILE A 1 158 ? -5.297 -1.631 14.864 1.00 97.31 158 ILE A N 1
ATOM 1188 C CA . ILE A 1 158 ? -4.515 -0.780 15.761 1.00 97.31 158 ILE A CA 1
ATOM 1189 C C . ILE A 1 158 ? -3.353 -0.151 14.991 1.00 97.31 158 ILE A C 1
ATOM 1191 O O . ILE A 1 158 ? -3.188 1.067 15.042 1.00 97.31 158 ILE A O 1
ATOM 1195 N N . SER A 1 159 ? -2.606 -0.941 14.219 1.00 98.19 159 SER A N 1
ATOM 1196 C CA . SER A 1 159 ? -1.502 -0.436 13.399 1.00 98.19 159 SER A CA 1
ATOM 1197 C C . SER A 1 159 ? -1.969 0.603 12.367 1.00 98.19 159 SER A C 1
ATOM 1199 O O . SER A 1 159 ? -1.368 1.670 12.248 1.00 98.19 159 SER A O 1
ATOM 1201 N N . TYR A 1 160 ? -3.098 0.374 11.685 1.00 97.88 160 TYR A N 1
ATOM 1202 C CA . TYR A 1 160 ? -3.687 1.349 10.753 1.00 97.88 160 TYR A CA 1
ATOM 1203 C C . TYR A 1 160 ? -4.158 2.644 11.431 1.00 97.88 160 TYR A C 1
ATOM 1205 O O . TYR A 1 160 ? -4.115 3.711 10.816 1.00 97.88 160 TYR A O 1
ATOM 1213 N N . ALA A 1 161 ? -4.605 2.589 12.685 1.00 96.69 161 ALA A N 1
ATOM 1214 C CA . ALA A 1 161 ? -4.908 3.796 13.447 1.00 96.69 161 ALA A CA 1
ATOM 1215 C C . ALA A 1 161 ? -3.614 4.518 13.876 1.00 96.69 161 ALA A C 1
ATOM 1217 O O . ALA A 1 161 ? -3.505 5.742 13.784 1.00 96.69 161 ALA A O 1
ATOM 1218 N N . GLU A 1 162 ? -2.596 3.781 14.311 1.00 96.75 162 GLU A N 1
ATOM 1219 C CA . GLU A 1 162 ? -1.349 4.350 14.830 1.00 96.75 162 GLU A CA 1
ATOM 1220 C C . GLU A 1 162 ? -0.504 5.049 13.751 1.00 96.75 162 GLU A C 1
ATOM 1222 O O . GLU A 1 162 ? 0.207 6.007 14.071 1.00 96.75 162 GLU A O 1
ATOM 1227 N N . VAL A 1 163 ? -0.638 4.678 12.470 1.00 96.81 163 VAL A N 1
ATOM 1228 C CA . VAL A 1 163 ? 0.055 5.392 11.380 1.00 96.81 163 VAL A CA 1
ATOM 1229 C C . VAL A 1 163 ? -0.462 6.816 11.165 1.00 96.81 163 VAL A C 1
ATOM 1231 O O . VAL A 1 163 ? 0.214 7.614 10.521 1.00 96.81 163 VAL A O 1
ATOM 1234 N N . CYS A 1 164 ? -1.638 7.191 11.671 1.00 95.75 164 CYS A N 1
ATOM 1235 C CA . CYS A 1 164 ? -2.197 8.536 11.509 1.00 95.75 164 CYS A CA 1
ATOM 1236 C C . CYS A 1 164 ? -1.920 9.432 12.727 1.00 95.75 164 CYS A C 1
ATOM 1238 O O . CYS A 1 164 ? -1.937 8.999 13.882 1.00 95.75 164 CYS A O 1
ATOM 1240 N N . SER A 1 165 ? -1.680 10.718 12.466 1.00 95.12 165 SER A N 1
ATOM 1241 C CA . SER A 1 165 ? -1.336 11.715 13.484 1.00 95.12 165 SER A CA 1
ATOM 1242 C C . SER A 1 165 ? -2.557 12.379 14.121 1.00 95.12 165 SER A C 1
ATOM 1244 O O . SER A 1 165 ? -2.485 12.806 15.274 1.00 95.12 165 SER A O 1
ATOM 1246 N N . SER A 1 166 ? -3.675 12.463 13.394 1.00 96.12 166 SER A N 1
ATOM 1247 C CA . SER A 1 166 ? -4.917 13.075 13.869 1.00 96.12 166 SER A CA 1
ATOM 1248 C C . SER A 1 166 ? -6.036 12.045 14.012 1.00 96.12 166 SER A C 1
ATOM 1250 O O . SER A 1 166 ? -6.176 11.156 13.178 1.00 96.12 166 SER A O 1
ATOM 1252 N N . ASP A 1 167 ? -6.884 12.191 15.033 1.00 97.25 167 ASP A N 1
ATOM 1253 C CA . ASP A 1 167 ? -8.037 11.297 15.236 1.00 97.25 167 ASP A CA 1
ATOM 1254 C C . ASP A 1 167 ? -9.018 11.314 14.059 1.00 97.25 167 ASP A C 1
ATOM 1256 O O . ASP A 1 167 ? -9.646 10.302 13.767 1.00 97.25 167 ASP A O 1
ATOM 1260 N N . ARG A 1 168 ? -9.112 12.438 13.339 1.00 96.25 168 ARG A N 1
ATOM 1261 C CA . ARG A 1 168 ? -9.912 12.511 12.116 1.00 96.25 168 ARG A CA 1
ATOM 1262 C C . ARG A 1 168 ? -9.381 11.542 11.061 1.00 96.25 168 ARG A C 1
ATOM 1264 O O . ARG A 1 168 ? -10.157 10.779 10.501 1.00 96.25 168 ARG A O 1
ATOM 1271 N N . ASP A 1 169 ? -8.080 11.584 10.790 1.00 97.31 169 ASP A N 1
ATOM 1272 C CA . ASP A 1 169 ? -7.471 10.718 9.780 1.00 97.31 169 ASP A CA 1
ATOM 1273 C C . ASP A 1 169 ? -7.493 9.248 10.229 1.00 97.31 169 ASP A C 1
ATOM 1275 O O . ASP A 1 169 ? -7.693 8.364 9.402 1.00 97.31 169 ASP A O 1
ATOM 1279 N N . ARG A 1 170 ? -7.379 8.986 11.540 1.00 97.81 170 ARG A N 1
ATOM 1280 C CA . ARG A 1 170 ? -7.572 7.649 12.130 1.00 97.81 170 ARG A CA 1
ATOM 1281 C C . ARG A 1 170 ? -8.970 7.107 11.865 1.00 97.81 170 ARG A C 1
ATOM 1283 O O . ARG A 1 170 ? -9.090 5.983 11.396 1.00 97.81 170 ARG A O 1
ATOM 1290 N N . ASN A 1 171 ? -10.009 7.904 12.108 1.00 97.62 171 ASN A N 1
ATOM 1291 C CA . ASN A 1 171 ? -11.386 7.518 11.801 1.00 97.62 171 ASN A CA 1
ATOM 1292 C C . ASN A 1 171 ? -11.555 7.213 10.307 1.00 97.62 171 ASN A C 1
ATOM 1294 O O . ASN A 1 171 ? -12.067 6.155 9.954 1.00 97.62 171 ASN A O 1
ATOM 1298 N N . GLU A 1 172 ? -11.061 8.094 9.427 1.00 98.12 172 GLU A N 1
ATOM 1299 C CA . GLU A 1 172 ? -11.141 7.878 7.976 1.00 98.12 172 GLU A CA 1
ATOM 1300 C C . GLU A 1 172 ? -10.366 6.616 7.537 1.00 98.12 172 GLU A C 1
ATOM 1302 O O . GLU A 1 172 ? -10.788 5.943 6.597 1.00 98.12 172 GLU A O 1
ATOM 1307 N N . MET A 1 173 ? -9.257 6.262 8.203 1.00 98.06 173 MET A N 1
ATOM 1308 C CA . MET A 1 173 ? -8.577 4.978 7.990 1.00 98.06 173 MET A CA 1
ATOM 1309 C C . MET A 1 173 ? -9.466 3.808 8.403 1.00 98.06 173 MET A C 1
ATOM 1311 O O . MET A 1 173 ? -9.642 2.888 7.606 1.00 98.06 173 MET A O 1
ATOM 1315 N N . MET A 1 174 ? -10.047 3.853 9.608 1.00 97.88 174 MET A N 1
ATOM 1316 C CA . MET A 1 174 ? -10.903 2.783 10.129 1.00 97.88 174 MET A CA 1
ATOM 1317 C C . MET A 1 174 ? -12.104 2.520 9.221 1.00 97.88 174 MET A C 1
ATOM 1319 O O . MET A 1 174 ? -12.390 1.367 8.919 1.00 97.88 174 MET A O 1
ATOM 1323 N N . GLU A 1 175 ? -12.747 3.566 8.699 1.00 98.12 175 GLU A N 1
ATOM 1324 C CA . GLU A 1 175 ? -13.849 3.432 7.736 1.00 98.12 175 GLU A CA 1
ATOM 1325 C C . GLU A 1 175 ? -13.448 2.659 6.469 1.00 98.12 175 GLU A C 1
ATOM 1327 O O . GLU A 1 175 ? -14.271 1.962 5.874 1.00 98.12 175 GLU A O 1
ATOM 1332 N N . VAL A 1 176 ? -12.187 2.775 6.035 1.00 98.06 176 VAL A N 1
ATOM 1333 C CA . VAL A 1 176 ? -11.685 2.084 4.839 1.00 98.06 176 VAL A CA 1
ATOM 1334 C C . VAL A 1 176 ? -11.374 0.613 5.122 1.00 98.06 176 VAL A C 1
ATOM 1336 O O . VAL A 1 176 ? -11.605 -0.217 4.244 1.00 98.06 176 VAL A O 1
ATOM 1339 N N . VAL A 1 177 ? -10.867 0.276 6.313 1.00 96.69 177 VAL A N 1
ATOM 1340 C CA . VAL A 1 177 ? -10.506 -1.113 6.672 1.00 96.69 177 VAL A CA 1
ATOM 1341 C C . VAL A 1 177 ? -11.640 -1.905 7.302 1.00 96.69 177 VAL A C 1
ATOM 1343 O O . VAL A 1 177 ? -11.610 -3.126 7.213 1.00 96.69 177 VAL A O 1
ATOM 1346 N N . ALA A 1 178 ? -12.655 -1.255 7.875 1.00 96.94 178 ALA A N 1
ATOM 1347 C CA . ALA A 1 178 ? -13.770 -1.933 8.536 1.00 96.94 178 ALA A CA 1
ATOM 1348 C C . ALA A 1 178 ? -14.458 -3.005 7.663 1.00 96.94 178 ALA A C 1
ATOM 1350 O O . ALA A 1 178 ? -14.674 -4.104 8.164 1.00 96.94 178 ALA A O 1
ATOM 1351 N N . PRO A 1 179 ? -14.706 -2.799 6.350 1.00 96.00 179 PRO A N 1
ATOM 1352 C CA . PRO A 1 179 ? -15.280 -3.845 5.493 1.00 96.00 179 PRO A CA 1
ATOM 1353 C C . PRO A 1 179 ? -14.394 -5.086 5.296 1.00 96.00 179 PRO A C 1
ATOM 1355 O O . PRO A 1 179 ? -14.857 -6.082 4.744 1.00 96.00 179 PRO A O 1
ATOM 1358 N N . HIS A 1 180 ? -13.120 -5.001 5.676 1.00 96.00 180 HIS A N 1
ATOM 1359 C CA . HIS A 1 180 ? -12.116 -6.058 5.568 1.00 96.00 180 HIS A CA 1
ATOM 1360 C C . HIS A 1 180 ? -11.710 -6.618 6.936 1.00 96.00 180 HIS A C 1
ATOM 1362 O O . HIS A 1 180 ? -10.823 -7.470 6.999 1.00 96.00 180 HIS A O 1
ATOM 1368 N N . PHE A 1 181 ? -12.325 -6.130 8.019 1.00 96.75 181 PHE A N 1
ATOM 1369 C CA . PHE A 1 181 ? -12.091 -6.639 9.359 1.00 96.75 181 PHE A CA 1
ATOM 1370 C C . PHE A 1 181 ? -12.698 -8.037 9.502 1.00 96.75 181 PHE A C 1
ATOM 1372 O O . PHE A 1 181 ? -13.862 -8.266 9.176 1.00 96.75 181 PHE A O 1
ATOM 1379 N N . GLU A 1 182 ? -11.894 -8.981 9.977 1.00 94.88 182 GLU A N 1
ATOM 1380 C CA . GLU A 1 182 ? -12.302 -10.353 10.232 1.00 94.88 182 GLU A CA 1
ATOM 1381 C C . GLU A 1 182 ? -11.959 -10.761 11.664 1.00 94.88 182 GLU A C 1
ATOM 1383 O O . GLU A 1 182 ? -10.834 -10.591 12.142 1.00 94.88 182 GLU A O 1
ATOM 1388 N N . GLY A 1 183 ? -12.922 -11.405 12.320 1.00 92.00 183 GLY A N 1
ATOM 1389 C CA . GLY A 1 183 ? -12.790 -11.873 13.692 1.00 92.00 183 GLY A CA 1
ATOM 1390 C C . GLY A 1 183 ? -13.514 -10.948 14.656 1.00 92.00 183 GLY A C 1
ATOM 1391 O O . GLY A 1 183 ? -14.633 -10.529 14.393 1.00 92.00 183 GLY A O 1
ATOM 1392 N N . GLY A 1 184 ? -12.890 -10.680 15.794 1.00 94.56 184 GLY A N 1
ATOM 1393 C CA . GLY A 1 184 ? -13.456 -9.838 16.833 1.00 94.56 184 GLY A CA 1
ATOM 1394 C C . GLY A 1 184 ? -12.365 -9.379 17.781 1.00 94.56 184 GLY A C 1
ATOM 1395 O O . GLY A 1 184 ? -11.184 -9.666 17.580 1.00 94.56 184 GLY A O 1
ATOM 1396 N N . PHE A 1 185 ? -12.761 -8.677 18.832 1.00 97.94 185 PHE A N 1
ATOM 1397 C CA . PHE A 1 185 ? -11.809 -8.119 19.777 1.00 97.94 185 PHE A CA 1
ATOM 1398 C C . PHE A 1 185 ? -11.590 -9.037 20.976 1.00 97.94 185 PHE A C 1
ATOM 1400 O O . PHE A 1 185 ? -12.509 -9.642 21.525 1.00 97.94 185 PHE A O 1
ATOM 1407 N N . THR A 1 186 ? -10.356 -9.062 21.465 1.00 97.56 186 THR A N 1
ATOM 1408 C CA . THR A 1 186 ? -10.083 -9.321 22.882 1.00 97.56 186 THR A CA 1
ATOM 1409 C C . THR A 1 186 ? -10.258 -8.034 23.690 1.00 97.56 186 THR A C 1
ATOM 1411 O O . THR A 1 186 ? -10.088 -6.936 23.153 1.00 97.56 186 THR A O 1
ATOM 1414 N N . GLN A 1 187 ? -10.496 -8.143 25.004 1.00 97.88 187 GLN A N 1
ATOM 1415 C CA . GLN A 1 187 ? -10.483 -6.988 25.916 1.00 97.88 187 GLN A CA 1
ATOM 1416 C C . GLN A 1 187 ? -9.240 -6.106 25.694 1.00 97.88 187 GLN A C 1
ATOM 1418 O O . GLN A 1 187 ? -9.342 -4.885 25.630 1.00 97.88 187 GLN A O 1
ATOM 1423 N N . TRP A 1 188 ? -8.071 -6.735 25.545 1.00 97.94 188 TRP A N 1
ATOM 1424 C CA . TRP A 1 188 ? -6.799 -6.052 25.333 1.00 97.94 188 TRP A CA 1
ATOM 1425 C C . TRP A 1 188 ? -6.754 -5.288 24.006 1.00 97.94 188 TRP A C 1
ATOM 1427 O O . TRP A 1 188 ? -6.428 -4.103 23.999 1.00 97.94 188 TRP A O 1
ATOM 1437 N N . SER A 1 189 ? -7.112 -5.942 22.900 1.00 98.00 189 SER A N 1
ATOM 1438 C CA . SER A 1 189 ? -7.122 -5.310 21.576 1.00 98.00 189 SER A CA 1
ATOM 1439 C C . SER A 1 189 ? -8.126 -4.156 21.485 1.00 98.00 189 SER A C 1
ATOM 1441 O O . SER A 1 189 ? -7.778 -3.091 20.986 1.00 98.00 189 SER A O 1
ATOM 1443 N N . ALA A 1 190 ? -9.321 -4.298 22.073 1.00 98.31 190 ALA A N 1
ATOM 1444 C CA . ALA A 1 190 ? -10.305 -3.221 22.137 1.00 98.31 190 ALA A CA 1
ATOM 1445 C C . ALA A 1 190 ? -9.769 -2.028 22.940 1.00 98.31 190 ALA A C 1
ATOM 1447 O O . ALA A 1 190 ? -9.851 -0.889 22.488 1.00 98.31 190 ALA A O 1
ATOM 1448 N N . THR A 1 191 ? -9.154 -2.272 24.104 1.00 98.38 191 THR A N 1
ATOM 1449 C CA . THR A 1 191 ? -8.499 -1.210 24.882 1.00 98.38 191 THR A CA 1
ATOM 1450 C C . THR A 1 191 ? -7.414 -0.503 24.066 1.00 98.38 191 THR A C 1
ATOM 1452 O O . THR A 1 191 ? -7.382 0.726 24.045 1.00 98.38 191 THR A O 1
ATOM 1455 N N . ARG A 1 192 ? -6.551 -1.250 23.365 1.00 98.25 192 ARG A N 1
ATOM 1456 C CA . ARG A 1 192 ? -5.497 -0.665 22.523 1.00 98.25 192 ARG A CA 1
ATOM 1457 C C . ARG A 1 192 ? -6.061 0.155 21.368 1.00 98.25 192 ARG A C 1
ATOM 1459 O O . ARG A 1 192 ? -5.560 1.250 21.131 1.00 98.25 192 ARG A O 1
ATOM 1466 N N . LEU A 1 193 ? -7.115 -0.321 20.707 1.00 98.12 193 LEU A N 1
ATOM 1467 C CA . LEU A 1 193 ? -7.785 0.440 19.657 1.00 98.12 193 LEU A CA 1
ATOM 1468 C C . LEU A 1 193 ? -8.300 1.779 20.203 1.00 98.12 193 LEU A C 1
ATOM 1470 O O . LEU A 1 193 ? -8.031 2.820 19.615 1.00 98.12 193 LEU A O 1
ATOM 1474 N N . LEU A 1 194 ? -8.956 1.794 21.370 1.00 98.19 194 LEU A N 1
ATOM 1475 C CA . LEU A 1 194 ? -9.414 3.046 21.992 1.00 98.19 194 LEU A CA 1
ATOM 1476 C C . LEU A 1 194 ? -8.252 3.961 22.416 1.00 98.19 194 LEU A C 1
ATOM 1478 O O . LEU A 1 194 ? -8.379 5.187 22.378 1.00 98.19 194 LEU A O 1
ATOM 1482 N N . TRP A 1 195 ? -7.110 3.398 22.813 1.00 97.81 195 TRP A N 1
ATOM 1483 C CA . TRP A 1 195 ? -5.899 4.169 23.115 1.00 97.81 195 TRP A CA 1
ATOM 1484 C C . TRP A 1 195 ? -5.236 4.770 21.884 1.00 97.81 195 TRP A C 1
ATOM 1486 O O . TRP A 1 195 ? -4.574 5.801 22.015 1.00 97.81 195 TRP A O 1
ATOM 1496 N N . ALA A 1 196 ? -5.449 4.188 20.702 1.00 97.75 196 ALA A N 1
ATOM 1497 C CA . ALA A 1 196 ? -4.986 4.783 19.461 1.00 97.75 196 ALA A CA 1
ATOM 1498 C C . ALA A 1 196 ? -5.638 6.152 19.217 1.00 97.75 196 ALA A C 1
ATOM 1500 O O . ALA A 1 196 ? -5.051 6.963 18.513 1.00 97.75 196 ALA A O 1
ATOM 1501 N N . PHE A 1 197 ? -6.782 6.473 19.835 1.00 98.31 197 PHE A N 1
ATOM 1502 C CA . PHE A 1 197 ? -7.444 7.778 19.730 1.00 98.31 197 PHE A CA 1
ATOM 1503 C C . PHE A 1 197 ? -7.112 8.705 20.904 1.00 98.31 197 PHE A C 1
ATOM 1505 O O . PHE A 1 197 ? -7.092 8.314 22.077 1.00 98.31 197 PHE A O 1
ATOM 1512 N N . THR A 1 198 ? -6.890 9.978 20.583 1.00 97.38 198 THR A N 1
ATOM 1513 C CA . THR A 1 198 ? -6.537 11.025 21.548 1.00 97.38 198 THR A CA 1
ATOM 1514 C C . THR A 1 198 ? -7.760 11.489 22.337 1.00 97.38 198 THR A C 1
ATOM 1516 O O . THR A 1 198 ? -7.703 11.634 23.561 1.00 97.38 198 THR A O 1
ATOM 1519 N N . PHE A 1 199 ? -8.870 11.725 21.639 1.00 98.00 199 PHE A N 1
ATOM 1520 C CA . PHE A 1 199 ? -10.096 12.289 22.180 1.00 98.00 199 PHE A CA 1
ATOM 1521 C C . PHE A 1 199 ? -11.200 11.242 22.284 1.00 98.00 199 PHE A C 1
ATOM 1523 O O . PHE A 1 199 ? -11.338 10.353 21.447 1.00 98.00 199 PHE A O 1
ATOM 1530 N N . ASP A 1 200 ? -12.069 11.418 23.278 1.00 98.31 200 ASP A N 1
ATOM 1531 C CA . ASP A 1 200 ? -13.224 10.540 23.477 1.00 98.31 200 ASP A CA 1
ATOM 1532 C C . ASP A 1 200 ? -14.213 10.555 22.305 1.00 98.31 200 ASP A C 1
ATOM 1534 O O . ASP A 1 200 ? -14.979 9.611 22.168 1.00 98.31 200 ASP A O 1
ATOM 1538 N N . SER A 1 201 ? -14.220 11.603 21.472 1.00 97.44 201 SER A N 1
ATOM 1539 C CA . SER A 1 201 ? -15.017 11.609 20.242 1.00 97.44 201 SER A CA 1
ATOM 1540 C C . SER A 1 201 ? -14.503 10.577 19.240 1.00 97.44 201 SER A C 1
ATOM 1542 O O . SER A 1 201 ? -15.296 9.779 18.774 1.00 97.44 201 SER A O 1
ATOM 1544 N N . GLY A 1 202 ? -13.187 10.514 18.994 1.00 97.81 202 GLY A N 1
ATOM 1545 C CA . GLY A 1 202 ? -12.610 9.500 18.102 1.00 97.81 202 GLY A CA 1
ATOM 1546 C C . GLY A 1 202 ? -12.766 8.083 18.657 1.00 97.81 202 GLY A C 1
ATOM 1547 O O . GLY A 1 202 ? -13.108 7.159 17.932 1.00 97.81 202 GLY A O 1
ATOM 1548 N N . ARG A 1 203 ? -12.629 7.919 19.982 1.00 98.44 203 ARG A N 1
ATOM 1549 C CA . ARG A 1 203 ? -12.949 6.645 20.652 1.00 98.44 203 ARG A CA 1
ATOM 1550 C C . ARG A 1 203 ? -14.396 6.223 20.429 1.00 98.44 203 ARG A C 1
ATOM 1552 O O . ARG A 1 203 ? -14.651 5.045 20.222 1.00 98.44 203 ARG A O 1
ATOM 1559 N N . LEU A 1 204 ? -15.335 7.166 20.518 1.00 98.50 204 LEU A N 1
ATOM 1560 C CA . LEU A 1 204 ? -16.752 6.885 20.312 1.00 98.50 204 LEU A CA 1
ATOM 1561 C C . LEU A 1 204 ? -17.031 6.513 18.853 1.00 98.50 204 LEU A C 1
ATOM 1563 O O . LEU A 1 204 ? -17.727 5.533 18.635 1.00 98.50 204 LEU A O 1
ATOM 1567 N N . ASP A 1 205 ? -16.433 7.218 17.891 1.00 98.31 205 ASP A N 1
ATOM 1568 C CA . ASP A 1 205 ? -16.559 6.892 16.465 1.00 98.31 205 ASP A CA 1
ATOM 1569 C C . ASP A 1 205 ? -16.055 5.463 16.179 1.00 98.31 205 ASP A C 1
ATOM 1571 O O . ASP A 1 205 ? -16.709 4.700 15.472 1.00 98.31 205 ASP A O 1
ATOM 1575 N N . ALA A 1 206 ? -14.939 5.050 16.795 1.00 98.00 206 ALA A N 1
ATOM 1576 C CA . ALA A 1 206 ? -14.447 3.674 16.7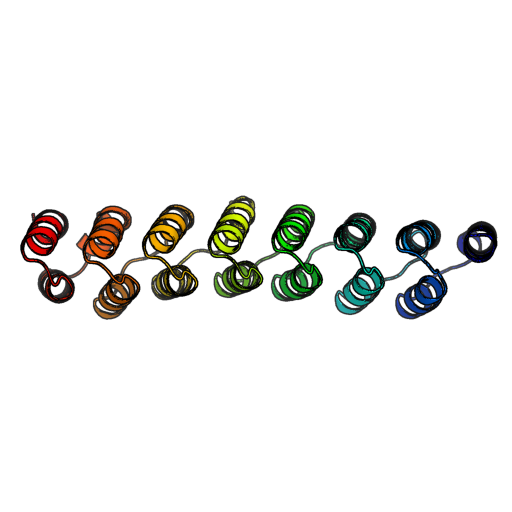01 1.00 98.00 206 ALA A CA 1
ATOM 1577 C C . ALA A 1 206 ? -15.407 2.653 17.344 1.00 98.00 206 ALA A C 1
ATOM 1579 O O . ALA A 1 206 ? -15.613 1.574 16.791 1.00 98.00 206 ALA A O 1
ATOM 1580 N N . VAL A 1 207 ? -16.019 2.984 18.489 1.00 98.31 207 VAL A N 1
ATOM 1581 C CA . VAL A 1 207 ? -17.043 2.132 19.124 1.00 98.31 207 VAL A CA 1
ATOM 1582 C C . VAL A 1 207 ? -18.291 2.007 18.252 1.00 98.31 207 VAL A C 1
ATOM 1584 O O . VAL A 1 207 ? -18.858 0.924 18.179 1.00 98.31 207 VAL A O 1
ATOM 1587 N N . GLU A 1 208 ? -18.725 3.089 17.607 1.00 98.38 208 GLU A N 1
ATOM 1588 C CA . GLU A 1 208 ? -19.865 3.083 16.686 1.00 98.38 208 GLU A CA 1
ATOM 1589 C C . GLU A 1 208 ? -19.570 2.236 15.444 1.00 98.38 208 GLU A C 1
ATOM 1591 O O . GLU A 1 208 ? -20.419 1.456 15.018 1.00 98.38 208 GLU A O 1
ATOM 1596 N N . LEU A 1 209 ? -18.362 2.354 14.889 1.00 98.38 209 LEU A N 1
ATOM 1597 C CA . LEU A 1 209 ? -17.968 1.638 13.679 1.00 98.38 209 LEU A CA 1
ATOM 1598 C C . LEU A 1 209 ? -17.829 0.126 13.895 1.00 98.38 209 LEU A C 1
ATOM 1600 O O . LEU A 1 209 ? -18.242 -0.641 13.032 1.00 98.38 209 LEU A O 1
ATOM 1604 N N . PHE A 1 210 ? -17.275 -0.287 15.037 1.00 98.12 210 PHE A N 1
ATOM 1605 C CA . PHE A 1 210 ? -17.039 -1.693 15.390 1.00 98.12 210 PHE A CA 1
ATOM 1606 C C . PHE A 1 210 ? -18.004 -2.191 16.476 1.00 98.12 210 PHE A C 1
ATOM 1608 O O . PHE A 1 210 ? -17.640 -2.990 17.346 1.00 98.12 210 PHE A O 1
ATOM 1615 N N . GLN A 1 211 ? -19.225 -1.647 16.501 1.00 97.88 211 GLN A N 1
ATOM 1616 C CA . GLN A 1 211 ? -20.188 -1.914 17.568 1.00 97.88 211 GLN A CA 1
ATOM 1617 C C . GLN A 1 211 ? -20.516 -3.404 17.673 1.00 97.88 211 GLN A C 1
ATOM 1619 O O . GLN A 1 211 ? -20.542 -3.939 18.783 1.00 97.88 211 GLN A O 1
ATOM 1624 N N . GLU A 1 212 ? -20.777 -4.060 16.542 1.00 97.00 212 GLU A N 1
ATOM 1625 C CA . GLU A 1 212 ? -21.198 -5.462 16.506 1.00 97.00 212 GLU A CA 1
ATOM 1626 C C . GLU A 1 212 ? -20.112 -6.364 17.106 1.00 97.00 212 GLU A C 1
ATOM 1628 O O . GLU A 1 212 ? -20.390 -7.154 18.008 1.00 97.00 212 GLU A O 1
ATOM 1633 N N . GLU A 1 213 ? -18.856 -6.166 16.715 1.00 97.81 213 GLU A N 1
ATOM 1634 C CA . GLU A 1 213 ? -17.716 -6.968 17.162 1.00 97.81 213 GLU A CA 1
ATOM 1635 C C . GLU A 1 213 ? -17.328 -6.665 18.615 1.00 97.81 213 GLU A C 1
ATOM 1637 O O . GLU A 1 213 ? -16.930 -7.555 19.370 1.00 97.81 213 GLU A O 1
ATOM 1642 N N . LEU A 1 214 ? -17.481 -5.415 19.062 1.00 98.12 214 LEU A N 1
ATOM 1643 C CA . LEU A 1 214 ? -17.282 -5.046 20.465 1.00 98.12 214 LEU A CA 1
ATOM 1644 C C . LEU A 1 214 ? -18.406 -5.567 21.372 1.00 98.12 214 LEU A C 1
ATOM 1646 O O . LEU A 1 214 ? -18.174 -5.795 22.564 1.00 98.12 214 LEU A O 1
ATOM 1650 N N . GLN A 1 215 ? -19.617 -5.774 20.849 1.00 97.81 215 GLN A N 1
ATOM 1651 C CA . GLN A 1 215 ? -20.730 -6.356 21.602 1.00 97.81 215 GLN A CA 1
ATOM 1652 C C . GLN A 1 215 ? -20.557 -7.857 21.875 1.00 97.81 215 GLN A C 1
ATOM 1654 O O . GLN A 1 215 ? -21.185 -8.361 22.814 1.00 97.81 215 GLN A O 1
ATOM 1659 N N . GLU A 1 216 ? -19.695 -8.549 21.127 1.00 97.38 216 GLU A N 1
ATOM 1660 C CA . GLU A 1 216 ? -19.353 -9.958 21.360 1.00 97.38 216 GLU A CA 1
ATOM 1661 C C . GLU A 1 216 ? -18.463 -10.169 22.596 1.00 97.38 216 GLU A C 1
ATOM 1663 O O . GLU A 1 216 ? -18.416 -11.269 23.157 1.00 97.38 216 GLU A O 1
ATOM 1668 N N . LEU A 1 217 ? -17.789 -9.114 23.069 1.00 97.94 217 LEU A N 1
ATOM 1669 C CA . LEU A 1 217 ? -17.033 -9.140 24.319 1.00 97.94 217 LEU A CA 1
ATOM 1670 C C . LEU A 1 217 ? -17.937 -9.474 25.514 1.00 97.94 217 LEU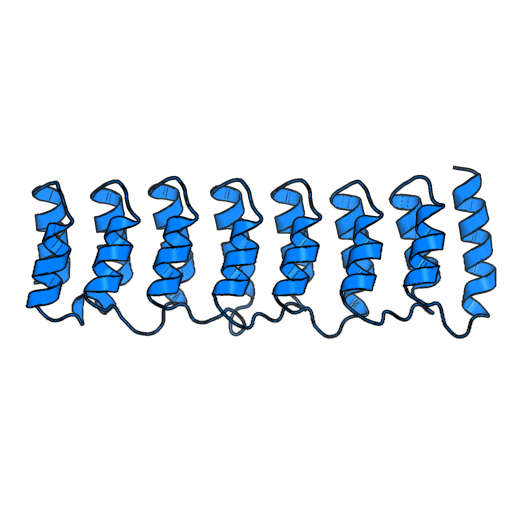 A C 1
ATOM 1672 O O . LEU A 1 217 ? -19.122 -9.127 25.571 1.00 97.94 217 LEU A O 1
ATOM 1676 N N . SER A 1 218 ? -17.346 -10.078 26.550 1.00 98.12 218 SER A N 1
ATOM 1677 C CA . SER A 1 218 ? -18.067 -10.304 27.802 1.00 98.12 218 SER A CA 1
ATOM 1678 C C . SER A 1 218 ? -18.551 -8.973 28.399 1.00 98.12 218 SER A C 1
ATOM 1680 O O . SER A 1 218 ? -17.916 -7.930 28.239 1.00 98.12 218 SER A O 1
ATOM 1682 N N . GLU A 1 219 ? -19.669 -8.971 29.135 1.00 98.12 219 GLU A N 1
ATOM 1683 C CA . GLU A 1 219 ? -20.146 -7.746 29.802 1.00 98.12 219 GLU A CA 1
ATOM 1684 C C . GLU A 1 219 ? -19.074 -7.139 30.724 1.00 98.12 219 GLU A C 1
ATOM 1686 O O . GLU A 1 219 ? -18.938 -5.918 30.808 1.00 98.12 219 GLU A O 1
ATOM 1691 N N . GLN A 1 220 ? -18.277 -7.987 31.382 1.00 98.12 220 GLN A N 1
ATOM 1692 C CA . GLN A 1 220 ? -17.161 -7.550 32.216 1.00 98.12 220 GLN A CA 1
ATOM 1693 C C . GLN A 1 220 ? -16.108 -6.788 31.401 1.00 98.12 220 GLN A C 1
ATOM 1695 O O . GLN A 1 220 ? -15.655 -5.731 31.845 1.00 98.12 220 GLN A O 1
ATOM 1700 N N . ASP A 1 221 ? -15.758 -7.287 30.216 1.00 98.50 221 ASP A N 1
ATOM 1701 C CA . ASP A 1 221 ? -14.775 -6.658 29.332 1.00 98.50 221 ASP A CA 1
ATOM 1702 C C . ASP A 1 221 ? -15.323 -5.372 28.713 1.00 98.50 221 ASP A C 1
ATOM 1704 O O . ASP A 1 221 ? -14.633 -4.354 28.709 1.00 98.50 221 ASP A O 1
ATOM 1708 N N . ARG A 1 222 ? -16.600 -5.353 28.310 1.00 98.56 222 ARG A N 1
ATOM 1709 C CA . ARG A 1 222 ? -17.274 -4.128 27.846 1.00 98.56 222 ARG A CA 1
ATOM 1710 C C . ARG A 1 222 ? -17.263 -3.043 28.923 1.00 98.56 222 ARG A C 1
ATOM 1712 O O . ARG A 1 222 ? -16.867 -1.908 28.676 1.00 98.56 222 ARG A O 1
ATOM 1719 N N . ARG A 1 223 ? -17.593 -3.394 30.172 1.00 97.94 223 ARG A N 1
ATOM 1720 C CA . ARG A 1 223 ? -17.485 -2.470 31.319 1.00 97.94 223 ARG A CA 1
ATOM 1721 C C . ARG A 1 223 ? -16.051 -2.030 31.603 1.00 97.94 223 ARG A C 1
ATOM 1723 O O . ARG A 1 223 ? -15.859 -0.965 32.194 1.00 97.94 223 ARG A O 1
ATOM 1730 N N . TYR A 1 224 ? -15.058 -2.842 31.250 1.00 98.19 224 TYR A N 1
ATOM 1731 C CA . TYR A 1 224 ? -13.659 -2.469 31.381 1.00 98.19 224 TYR A CA 1
ATOM 1732 C C . TYR A 1 224 ? -13.280 -1.408 30.347 1.00 98.19 224 TYR A C 1
ATOM 1734 O O . TYR A 1 224 ? -12.810 -0.347 30.746 1.00 98.19 224 TYR A O 1
ATOM 1742 N N . ILE A 1 225 ? -13.552 -1.638 29.059 1.00 98.00 225 ILE A N 1
ATOM 1743 C CA . ILE A 1 225 ? -13.169 -0.700 27.990 1.00 98.00 225 ILE A CA 1
ATOM 1744 C C . ILE A 1 225 ? -13.910 0.646 28.082 1.00 98.00 225 ILE A C 1
ATOM 1746 O O . ILE A 1 225 ? -13.355 1.682 27.730 1.00 98.00 225 ILE A O 1
ATOM 1750 N N . LEU A 1 226 ? -15.112 0.690 28.674 1.00 98.06 226 LEU A N 1
ATOM 1751 C CA . LEU A 1 226 ? -15.819 1.951 28.966 1.00 98.06 226 LEU A CA 1
ATOM 1752 C C . LEU A 1 226 ? -15.037 2.892 29.907 1.00 98.06 226 LEU A C 1
ATOM 1754 O O . LEU A 1 226 ? -15.303 4.097 29.956 1.00 98.06 226 LEU A O 1
ATOM 1758 N N . ARG A 1 227 ? -14.062 2.375 30.666 1.00 97.25 227 ARG A N 1
ATOM 1759 C CA . ARG A 1 227 ? -13.206 3.190 31.544 1.00 97.25 227 ARG A CA 1
ATOM 1760 C C . ARG A 1 227 ? -12.205 4.039 30.767 1.00 97.25 227 ARG A C 1
ATOM 1762 O O . ARG A 1 227 ? -11.737 5.028 31.325 1.00 97.25 227 ARG A O 1
ATOM 1769 N N . GLU A 1 228 ? -11.949 3.706 29.502 1.00 97.94 228 GLU A N 1
ATOM 1770 C CA . GLU A 1 228 ? -11.026 4.444 28.633 1.00 97.94 228 GLU A CA 1
ATOM 1771 C C . GLU A 1 228 ? -11.595 5.790 28.159 1.00 97.94 228 GLU A C 1
ATOM 1773 O O . GLU A 1 228 ? -10.863 6.647 27.669 1.00 97.94 228 GLU A O 1
ATOM 1778 N N . PHE A 1 229 ? -12.894 6.027 28.364 1.00 98.19 229 PHE A N 1
ATOM 1779 C CA . PHE A 1 229 ? -13.520 7.324 28.128 1.00 98.19 229 PHE A CA 1
ATOM 1780 C C . PHE A 1 229 ? -13.289 8.256 29.315 1.00 98.19 229 PHE A C 1
ATOM 1782 O O . PHE A 1 229 ? -13.653 7.928 30.446 1.00 98.19 229 PHE A O 1
ATOM 1789 N N . SER A 1 230 ? -12.739 9.443 29.075 1.00 96.69 230 SER A N 1
ATOM 1790 C CA . SER A 1 230 ? -12.472 10.432 30.129 1.00 96.69 230 SER A CA 1
ATOM 1791 C C . SER A 1 230 ? -13.703 11.277 30.492 1.00 96.69 230 SER A C 1
ATOM 1793 O O . SER A 1 230 ? -13.920 11.607 31.660 1.00 96.69 230 SER A O 1
ATOM 1795 N N . GLN A 1 231 ? -14.537 11.600 29.505 1.00 96.06 231 GLN A N 1
ATOM 1796 C CA . GLN A 1 231 ? -15.737 12.413 29.626 1.00 96.06 231 GLN A CA 1
ATOM 1797 C C . GLN A 1 231 ? -16.955 11.539 29.915 1.00 96.06 231 GLN A C 1
ATOM 1799 O O . GLN A 1 231 ? -17.257 10.599 29.179 1.00 96.06 231 GLN A O 1
ATOM 1804 N N . GLY A 1 232 ? -17.709 11.901 30.958 1.00 95.25 232 GLY A N 1
ATOM 1805 C CA . GLY A 1 232 ? -18.918 11.178 31.361 1.00 95.25 232 GLY A CA 1
ATOM 1806 C C . GLY A 1 232 ? -19.960 11.069 30.246 1.00 95.25 232 GLY A C 1
ATOM 1807 O O . GLY A 1 232 ? -20.525 10.002 30.064 1.00 95.25 232 GLY A O 1
ATOM 1808 N N . SER A 1 233 ? -20.146 12.126 29.449 1.00 96.25 233 SER A N 1
ATOM 1809 C CA . SER A 1 233 ? -21.100 12.134 28.332 1.00 96.25 233 SER A CA 1
ATOM 1810 C C . SER A 1 233 ? -20.728 11.168 27.207 1.00 96.25 233 SER A C 1
ATOM 1812 O O . SER A 1 233 ? -21.605 10.523 26.645 1.00 96.25 233 SER A O 1
ATOM 1814 N N . SER A 1 234 ? -19.442 11.062 26.859 1.00 97.50 234 SER A N 1
ATOM 1815 C CA . SER A 1 234 ? -18.996 10.115 25.830 1.00 97.50 234 SER A CA 1
ATOM 1816 C C . SER A 1 234 ? -19.050 8.685 26.352 1.00 97.50 234 SER A C 1
ATOM 1818 O O . SER A 1 234 ? -19.477 7.789 25.633 1.00 97.50 234 SER A O 1
ATOM 1820 N N . ARG A 1 235 ? -18.699 8.484 27.631 1.00 97.88 235 ARG A N 1
ATOM 1821 C CA . ARG A 1 235 ? -18.837 7.188 28.298 1.00 97.88 235 ARG A CA 1
ATOM 1822 C C . ARG A 1 235 ? -20.289 6.716 28.337 1.00 97.88 235 ARG A C 1
ATOM 1824 O O . ARG A 1 235 ? -20.532 5.550 28.074 1.00 97.88 235 ARG A O 1
ATOM 1831 N N . GLU A 1 236 ? -21.232 7.601 28.655 1.00 97.75 236 GLU A N 1
ATOM 1832 C CA . GLU A 1 236 ? -22.661 7.273 28.702 1.00 97.75 236 GLU A CA 1
ATOM 1833 C C . GLU A 1 236 ? -23.174 6.835 27.324 1.00 97.75 236 GLU A C 1
ATOM 1835 O O . GLU A 1 236 ? -23.833 5.807 27.224 1.00 97.75 236 GLU A O 1
ATOM 1840 N N . LYS A 1 237 ? -22.783 7.528 26.247 1.00 98.12 237 LYS A N 1
ATOM 1841 C CA . LYS A 1 237 ? -23.102 7.099 24.874 1.00 98.12 237 LYS A CA 1
ATOM 1842 C C . LYS A 1 237 ? -22.483 5.748 24.517 1.00 98.12 237 LYS A C 1
ATOM 1844 O O . LYS A 1 237 ? -23.165 4.888 23.976 1.00 98.12 237 LYS A O 1
ATOM 1849 N N . ALA A 1 238 ? -21.208 5.539 24.843 1.00 97.94 238 ALA A N 1
ATOM 1850 C CA . ALA A 1 238 ? -20.559 4.251 24.616 1.00 97.94 238 ALA A CA 1
ATOM 1851 C C . ALA A 1 238 ? -21.232 3.127 25.431 1.00 97.94 238 ALA A C 1
ATOM 1853 O O . ALA A 1 238 ? -21.353 2.001 24.957 1.00 97.94 238 ALA A O 1
ATOM 1854 N N . GLU A 1 239 ? -21.715 3.422 26.642 1.00 98.00 239 GLU A N 1
ATOM 1855 C CA . GLU A 1 239 ? -22.480 2.480 27.464 1.00 98.00 239 GLU A CA 1
ATOM 1856 C C . GLU A 1 239 ? -23.812 2.108 26.800 1.00 98.00 239 GLU A C 1
ATOM 1858 O O . GLU A 1 239 ? -24.189 0.936 26.809 1.00 98.00 239 GLU A O 1
ATOM 1863 N N . GLU A 1 240 ? -24.496 3.077 26.187 1.00 97.81 240 GLU A N 1
ATOM 1864 C CA . GLU A 1 240 ? -25.713 2.836 25.406 1.00 97.81 240 GLU A CA 1
ATOM 1865 C C . GLU A 1 240 ? -25.467 1.941 24.194 1.00 97.81 240 GLU A C 1
ATOM 1867 O O . GLU A 1 240 ? -26.304 1.096 23.906 1.00 97.81 240 GLU A O 1
ATOM 1872 N N . LEU A 1 241 ? -24.324 2.077 23.521 1.00 97.88 241 LEU A N 1
ATOM 1873 C CA . LEU A 1 241 ? -23.983 1.246 22.365 1.00 97.88 241 LEU A CA 1
ATOM 1874 C C . LEU A 1 241 ? -23.567 -0.177 22.752 1.00 97.88 241 LEU A C 1
ATOM 1876 O O . LEU A 1 241 ? -23.824 -1.113 22.001 1.00 97.88 241 LEU A O 1
ATOM 1880 N N . LEU A 1 242 ? -22.897 -0.355 23.895 1.00 97.62 242 LEU A N 1
ATOM 1881 C CA . LEU A 1 242 ? -22.243 -1.624 24.232 1.00 97.62 242 LEU A CA 1
ATOM 1882 C C . LEU A 1 242 ? -23.015 -2.497 25.227 1.00 97.62 242 LEU A C 1
ATOM 1884 O O . LEU A 1 242 ? -22.806 -3.712 25.235 1.00 97.62 242 LEU A O 1
ATOM 1888 N N . LEU A 1 243 ? -23.852 -1.910 26.091 1.00 95.56 243 LEU A N 1
ATOM 1889 C CA . LEU A 1 243 ? -24.538 -2.630 27.176 1.00 95.56 243 LEU A CA 1
ATOM 1890 C C . LEU A 1 243 ? -26.069 -2.629 27.079 1.00 95.56 243 LEU A C 1
ATOM 1892 O O . LEU A 1 243 ? -26.704 -3.327 27.876 1.00 95.56 243 LEU A O 1
ATOM 1896 N N . ARG A 1 244 ? -26.664 -1.838 26.183 1.00 83.44 244 ARG A N 1
ATOM 1897 C CA . ARG A 1 244 ? -28.121 -1.754 25.997 1.00 83.44 244 ARG A CA 1
ATOM 1898 C C . ARG A 1 244 ? -28.528 -2.298 24.636 1.00 83.44 244 ARG A C 1
ATOM 1900 O O . ARG A 1 244 ? -29.664 -2.816 24.578 1.00 83.44 244 ARG A O 1
#

pLDDT: mean 94.94, std 5.52, range [51.47, 98.69]

Radius of gyration: 23.94 Å; chains: 1; bounding box: 53×29×68 Å

Foldseek 3Di:
DVVLVVLLVVLLVCLVVDQADELVNLLVSLLPDPALVSLLSSCVSNVVRYDYPDLVSLLSSLLSHPALVSSLSSCLSCVVVDQAAELVSLLSSLLSHPALVSSLSSLLSRLVRYAYDALVSLLSSLLSHPALVSSLSSLVSLCVNPVRRHAAELVSLLSQLLSHDALVSNLSSCVSRLVRYDDADDLVSLLSNLVSHDALVSSLSVCVSRLVRLLPDDPVSLVVSLVSHPDPVSSVSSCVSRPD

Sequence (244 aa):
NSSDSGRLAMLEVLVPKLYRIEGSVALELMETAGHDSGRLAMLKALLPKLDLRDADEMLALVETNSSDSGRLAMLEVLLPELDRIEGSGAVKLVETASFDSGRLAMLKALLPKLDLRDADEMLALVETNSSDSGRLAMLKIGVKLGWNFPAIRDDDLISYAEVCSSDRDRNEMMEVVAPHFEGGFTQWSATRLLWAFTFDSGRLDAVELFQEELQELSEQDRRYILREFSQGSSREKAEELLLR